Protein AF-A0A553JJF1-F1 (afdb_monomer)

Sequence (253 aa):
MSTEDRYGDLVLVLKDGDQVATTVEENDVITLLDLSGKQIFPEYCQVGLGYHTAKGKFKVTNSVPSNNESISTNLYELLSKYDVLYAIDTNKKVINGVEYCISSRMHLQLELLSPQYWELKLTRLPAYVFTNPTKGEHEEKIGWVQFICSEQLANKNVRIGLVTDHELGYLPLFNRRQKEITGMGLLPENIEFIYASADRDKGSPLNKAIMSCDADSNKLLKQIALGKMNLTDLSESSSSLYEQSGILCPKYN

Secondary structure (DSSP, 8-state):
-----EEEEEEEEPPTT----EEEEETTEEEEE-TTS-EE--SEEEEEEEEE-TTS-EEEEEEEE--SSSEE--HHHHHHT-SEEEEEEEEEEEETTEEEEEEEEEEEEEEEEETTEEEEEEEEEEEEEEESPPTT--HHHHHHHHHHHHTTGGGSSS-EEEEESS-TTTHHHHHTT-S-BTTTBSPPTTEEEEEE-TTS-TTSHHHHHHHHHHHHHHHHHHHHHTT-S--TTPEEPS-TT-SEEEEE-----

Foldseek 3Di:
DDPPFDQDDKDFAADVPDDFPDWDADPQWIFTAGPVRDTGFTPWIKTFTWDQDPVRDTDTAKIATAHSVTRGNDPVVSVVQFPWEKEWDKDWDQAPNKIKIKIWMWTWDWDPPDPPDIDIDTDTDWIKIFIDFDPPADRRLVSVLCVCVVVVVLPDPTAYEYEYQPDPVCQVCLQVQNDARPPGRHHRPRYGYMYHDCPDDPPDSSNVNHVVRVVVRVVVVVCVNVVNDDPPPWAQDPDPGGGTMDTHDPDDD

Mean predicted aligned error: 5.36 Å

Structure (mmCIF, N/CA/C/O backbone):
data_AF-A0A553JJF1-F1
#
_entry.id   AF-A0A553JJF1-F1
#
loop_
_atom_site.group_PDB
_atom_site.id
_atom_site.type_symbol
_atom_site.label_atom_id
_atom_site.label_alt_id
_atom_site.label_comp_id
_atom_site.label_asym_id
_atom_site.label_entity_id
_atom_site.label_seq_id
_atom_site.pdbx_PDB_ins_code
_atom_site.Cartn_x
_atom_site.Cartn_y
_atom_site.Cartn_z
_atom_site.occupancy
_atom_site.B_iso_or_equiv
_atom_site.auth_seq_id
_atom_site.auth_comp_id
_atom_site.auth_asym_id
_atom_site.auth_atom_id
_atom_site.pdbx_PDB_model_num
ATOM 1 N N . MET A 1 1 ? 2.026 26.453 -18.434 1.00 27.08 1 MET A N 1
ATOM 2 C CA . MET A 1 1 ? 3.280 26.056 -17.764 1.00 27.08 1 MET A CA 1
ATOM 3 C C . MET A 1 1 ? 3.307 24.548 -17.820 1.00 27.08 1 MET A C 1
ATOM 5 O O . MET A 1 1 ? 2.421 23.944 -17.236 1.00 27.08 1 MET A O 1
ATOM 9 N N . SER A 1 2 ? 4.197 23.969 -18.622 1.00 25.05 2 SER A N 1
ATOM 10 C CA . SER A 1 2 ? 4.371 22.520 -18.703 1.00 25.05 2 SER A CA 1
ATOM 11 C C . SER A 1 2 ? 4.918 22.039 -17.365 1.00 25.05 2 SER A C 1
ATOM 13 O O . SER A 1 2 ? 6.060 22.333 -17.015 1.00 25.05 2 SER A O 1
ATOM 15 N N . THR A 1 3 ? 4.081 21.380 -16.575 1.00 28.45 3 THR A N 1
ATOM 16 C CA . THR A 1 3 ? 4.538 20.550 -15.466 1.00 28.45 3 THR A CA 1
ATOM 17 C C . THR A 1 3 ? 5.316 19.399 -16.093 1.00 28.45 3 THR A C 1
ATOM 19 O O . THR A 1 3 ? 4.723 18.483 -16.647 1.00 28.45 3 THR A O 1
ATOM 22 N N . GLU A 1 4 ? 6.645 19.517 -16.131 1.00 30.20 4 GLU A N 1
ATOM 23 C CA . GLU A 1 4 ? 7.528 18.383 -16.410 1.00 30.20 4 GLU A CA 1
ATOM 24 C C . GLU A 1 4 ? 7.367 17.394 -15.252 1.00 30.20 4 GLU A C 1
ATOM 26 O O . GLU A 1 4 ? 8.084 17.475 -14.252 1.00 30.20 4 GLU A O 1
ATOM 31 N N . ASP A 1 5 ? 6.398 16.492 -15.360 1.00 34.84 5 ASP A N 1
ATOM 32 C CA . ASP A 1 5 ? 6.391 15.282 -14.553 1.00 34.84 5 ASP A CA 1
ATOM 33 C C . ASP A 1 5 ? 7.582 14.448 -15.033 1.00 34.84 5 ASP A C 1
ATOM 35 O O . ASP A 1 5 ? 7.589 13.901 -16.132 1.00 34.84 5 ASP A O 1
ATOM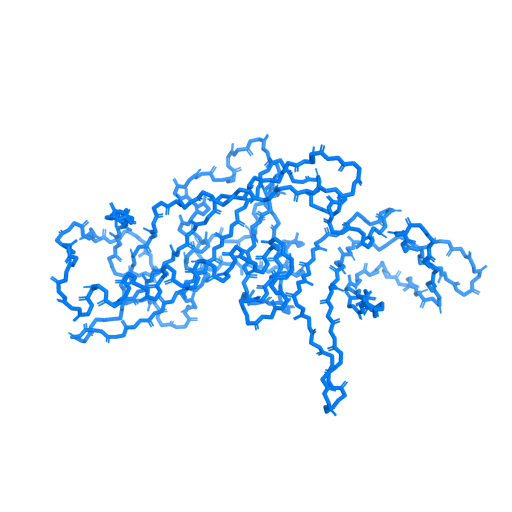 39 N N . ARG A 1 6 ? 8.668 14.457 -14.255 1.00 42.88 6 ARG A N 1
ATOM 40 C CA . ARG A 1 6 ? 9.865 13.670 -14.561 1.00 42.88 6 ARG A CA 1
ATOM 41 C C . ARG A 1 6 ? 9.708 12.281 -13.950 1.00 42.88 6 ARG A C 1
ATOM 43 O O . ARG A 1 6 ? 9.738 12.135 -12.726 1.00 42.88 6 ARG A O 1
ATOM 50 N N . TYR A 1 7 ? 9.586 11.271 -14.807 1.00 54.44 7 TYR A N 1
ATOM 51 C CA . TYR A 1 7 ? 9.741 9.854 -14.474 1.00 54.44 7 TYR A CA 1
ATOM 52 C C . TYR A 1 7 ? 11.204 9.604 -14.089 1.00 54.44 7 TYR A C 1
ATOM 54 O O . TYR A 1 7 ? 12.074 9.444 -14.939 1.00 54.44 7 TYR A O 1
ATOM 62 N N . GLY A 1 8 ? 11.506 9.745 -12.799 1.00 57.94 8 GLY A N 1
ATOM 63 C CA . GLY A 1 8 ? 12.879 9.934 -12.322 1.00 57.94 8 GLY A CA 1
ATOM 64 C C . GLY A 1 8 ? 13.430 8.815 -11.447 1.00 57.94 8 GLY A C 1
ATOM 65 O O . GLY A 1 8 ? 14.622 8.838 -11.155 1.00 57.94 8 GLY A O 1
ATOM 66 N N . ASP A 1 9 ? 12.602 7.859 -11.019 1.00 78.12 9 ASP A N 1
ATOM 67 C CA . ASP A 1 9 ? 13.048 6.760 -10.158 1.00 78.12 9 ASP A CA 1
ATOM 68 C C . ASP A 1 9 ? 12.661 5.418 -10.761 1.00 78.12 9 ASP A C 1
ATOM 70 O O . ASP A 1 9 ? 11.547 4.929 -10.593 1.00 78.12 9 ASP A O 1
ATOM 74 N N . LEU A 1 10 ? 13.589 4.845 -11.519 1.00 89.12 10 LEU A N 1
ATOM 75 C CA . LEU A 1 10 ? 13.453 3.505 -12.056 1.00 89.12 10 LEU A CA 1
ATOM 76 C C . LEU A 1 10 ? 14.212 2.543 -11.144 1.00 89.12 10 LEU A C 1
ATOM 78 O O . LEU A 1 10 ? 15.443 2.553 -11.100 1.00 89.12 10 LEU A O 1
ATOM 82 N N . VAL A 1 11 ? 13.482 1.696 -10.425 1.00 90.12 11 VAL A N 1
ATOM 83 C CA . VAL A 1 11 ? 14.084 0.629 -9.624 1.00 90.12 11 VAL A CA 1
ATOM 84 C C . VAL A 1 11 ? 14.150 -0.619 -10.485 1.00 90.12 11 VAL A C 1
ATOM 86 O O . VAL A 1 11 ? 13.119 -1.169 -10.868 1.00 90.12 11 VAL A O 1
ATOM 89 N N . LEU A 1 12 ? 15.369 -1.064 -10.783 1.00 92.62 12 LEU A N 1
ATOM 90 C CA . LEU A 1 12 ? 15.629 -2.233 -11.613 1.00 92.62 12 LEU A CA 1
ATOM 91 C C . LEU A 1 12 ? 16.329 -3.325 -10.820 1.00 92.62 12 LEU A C 1
ATOM 93 O O . LEU A 1 12 ? 17.233 -3.069 -10.026 1.00 92.62 12 LEU A O 1
ATOM 97 N N . VAL A 1 13 ? 15.951 -4.559 -11.117 1.00 92.00 13 VAL A N 1
ATOM 98 C CA . VAL A 1 13 ? 16.718 -5.751 -10.771 1.00 92.00 13 VAL A CA 1
ATOM 99 C C . VAL A 1 13 ? 17.069 -6.417 -12.084 1.00 92.00 13 VAL A C 1
ATOM 101 O O . VAL A 1 13 ? 16.178 -6.769 -12.851 1.00 92.00 13 VAL A O 1
ATOM 104 N N . LEU A 1 14 ? 18.359 -6.546 -12.357 1.00 91.69 14 LEU A N 1
ATOM 105 C CA . LEU A 1 14 ? 18.869 -7.150 -13.582 1.00 91.69 14 LEU A CA 1
ATOM 106 C C . LEU A 1 14 ? 19.328 -8.577 -13.299 1.00 91.69 14 LEU A C 1
ATOM 108 O O . LEU A 1 14 ? 19.688 -8.894 -12.165 1.00 91.69 14 LEU A O 1
ATOM 112 N N . LYS A 1 15 ? 19.349 -9.408 -14.341 1.00 89.38 15 LYS A N 1
ATOM 113 C CA . LYS A 1 15 ? 19.963 -10.735 -14.266 1.00 89.38 15 LYS A CA 1
ATOM 114 C C . LYS A 1 15 ? 21.470 -10.597 -14.074 1.00 89.38 15 LYS A C 1
ATOM 116 O O . LYS A 1 15 ? 22.072 -9.609 -14.500 1.00 89.38 15 LYS A O 1
ATOM 121 N N . ASP A 1 16 ? 22.087 -11.615 -13.487 1.00 88.25 16 ASP A N 1
ATOM 122 C CA . ASP A 1 16 ? 23.538 -11.652 -13.318 1.00 88.25 16 ASP A CA 1
ATOM 123 C C . ASP A 1 16 ? 24.257 -11.463 -14.663 1.00 88.25 16 ASP A C 1
ATOM 125 O O . ASP A 1 16 ? 24.085 -12.238 -15.603 1.00 88.25 16 ASP A O 1
ATOM 129 N N . GLY A 1 17 ? 25.084 -10.418 -14.736 1.00 87.50 17 GLY A N 1
ATOM 130 C CA . GLY A 1 17 ? 25.854 -10.059 -15.928 1.00 87.50 17 GLY A CA 1
ATOM 131 C C . GLY A 1 17 ? 25.177 -9.054 -16.865 1.00 87.50 17 GLY A C 1
ATOM 132 O O . GLY A 1 17 ? 25.883 -8.449 -17.672 1.00 87.50 17 GLY A O 1
ATOM 133 N N . ASP A 1 18 ? 23.870 -8.810 -16.733 1.00 89.69 18 ASP A N 1
ATOM 134 C CA . ASP A 1 18 ? 23.189 -7.764 -17.501 1.00 89.69 18 ASP A CA 1
ATOM 135 C C . ASP A 1 18 ? 23.582 -6.372 -16.981 1.00 89.69 18 ASP A C 1
ATOM 137 O O . ASP A 1 18 ? 23.682 -6.127 -15.775 1.00 89.69 18 ASP A O 1
ATOM 141 N N . GLN A 1 19 ? 23.790 -5.430 -17.903 1.00 91.19 19 GLN A N 1
ATOM 142 C CA . GLN A 1 19 ? 24.081 -4.032 -17.586 1.00 91.19 19 GLN A CA 1
ATOM 143 C C . GLN A 1 19 ? 23.329 -3.104 -18.531 1.00 91.19 19 GLN A C 1
ATOM 145 O O . GLN A 1 19 ? 23.498 -3.173 -19.748 1.00 91.19 19 GLN A O 1
ATOM 150 N N . VAL A 1 20 ? 22.540 -2.194 -17.963 1.00 91.75 20 VAL A N 1
ATOM 151 C CA . VAL A 1 20 ? 21.890 -1.131 -18.733 1.00 91.75 20 VAL A CA 1
ATOM 152 C C . VAL A 1 20 ? 22.933 -0.074 -19.079 1.00 91.75 20 VAL A C 1
ATOM 154 O O . VAL A 1 20 ? 23.490 0.569 -18.191 1.00 91.75 20 VAL A O 1
ATOM 157 N N . ALA A 1 21 ? 23.195 0.101 -20.371 1.00 91.12 21 ALA A N 1
ATOM 158 C CA . ALA A 1 21 ? 24.088 1.135 -20.882 1.00 91.12 21 ALA A CA 1
ATOM 159 C C . ALA A 1 21 ? 23.337 2.426 -21.216 1.00 91.12 21 ALA A C 1
ATOM 161 O O . ALA A 1 21 ? 23.857 3.520 -21.005 1.00 91.12 21 ALA A O 1
ATOM 162 N N . THR A 1 22 ? 22.123 2.301 -21.753 1.00 92.06 22 THR A N 1
ATOM 163 C CA . THR A 1 22 ? 21.278 3.442 -22.105 1.00 92.06 22 THR A CA 1
ATOM 164 C C . THR A 1 22 ? 19.798 3.097 -21.977 1.00 92.06 22 THR A C 1
ATOM 166 O O . THR A 1 22 ? 19.406 1.929 -21.994 1.00 92.06 22 THR A O 1
ATOM 169 N N . THR A 1 23 ? 18.977 4.133 -21.854 1.00 91.56 23 THR A N 1
ATOM 170 C CA . THR A 1 23 ? 17.519 4.049 -21.789 1.00 91.56 23 THR A CA 1
ATOM 171 C C . THR A 1 23 ? 16.922 4.949 -22.858 1.00 91.56 23 THR A C 1
ATOM 173 O O . THR A 1 23 ? 17.342 6.099 -22.995 1.00 91.56 23 THR A O 1
ATOM 176 N N . VAL A 1 24 ? 15.938 4.445 -23.593 1.00 91.81 24 VAL A N 1
ATOM 177 C CA . VAL A 1 24 ? 15.173 5.215 -24.581 1.00 91.81 24 VAL A CA 1
ATOM 178 C C . VAL A 1 24 ? 13.729 5.275 -24.108 1.00 91.81 24 VAL A C 1
ATOM 180 O O . VAL A 1 24 ? 13.164 4.234 -23.792 1.00 91.81 24 VAL A O 1
ATOM 183 N N . GLU A 1 25 ? 13.146 6.469 -24.044 1.00 91.38 25 GLU A N 1
ATOM 184 C CA . GLU A 1 25 ? 11.727 6.656 -23.732 1.00 91.38 25 GLU A CA 1
ATOM 185 C C . GLU A 1 25 ? 10.995 7.165 -24.976 1.00 91.38 25 GLU A C 1
ATOM 187 O O . GLU A 1 25 ? 11.304 8.242 -25.489 1.00 91.38 25 GLU A O 1
ATOM 192 N N . GLU A 1 26 ? 10.029 6.389 -25.462 1.00 91.25 26 GLU A N 1
ATOM 193 C CA . GLU A 1 26 ? 9.181 6.741 -26.601 1.00 91.25 26 GLU A CA 1
ATOM 194 C C . GLU A 1 26 ? 7.730 6.357 -26.294 1.00 91.25 26 GLU A C 1
ATOM 196 O O . GLU A 1 26 ? 7.457 5.223 -25.911 1.00 91.25 26 GLU A O 1
ATOM 201 N N . ASN A 1 27 ? 6.790 7.292 -26.485 1.00 88.69 27 ASN A N 1
ATOM 202 C CA . ASN A 1 27 ? 5.350 7.082 -26.263 1.00 88.69 27 ASN A CA 1
ATOM 203 C C . ASN A 1 27 ? 5.017 6.455 -24.893 1.00 88.69 27 ASN A C 1
ATOM 205 O O . ASN A 1 27 ? 4.304 5.457 -24.826 1.00 88.69 27 ASN A O 1
ATOM 209 N N . ASP A 1 28 ? 5.551 7.034 -23.817 1.00 89.62 28 ASP A N 1
ATOM 210 C CA . ASP A 1 28 ? 5.408 6.554 -22.436 1.00 89.62 28 ASP A CA 1
ATOM 211 C C . ASP A 1 28 ? 5.981 5.143 -22.178 1.00 89.62 28 ASP A C 1
ATOM 213 O O . ASP A 1 28 ? 5.608 4.495 -21.202 1.00 89.62 28 ASP A O 1
ATOM 217 N N . VAL A 1 29 ? 6.874 4.628 -23.030 1.00 92.25 29 VAL A N 1
ATOM 218 C CA . VAL A 1 29 ? 7.530 3.326 -22.832 1.00 92.25 29 VAL A CA 1
ATOM 219 C C . VAL A 1 29 ? 9.039 3.500 -22.733 1.00 92.25 29 VAL A C 1
ATOM 221 O O . VAL A 1 29 ? 9.679 4.022 -23.645 1.00 92.25 29 VAL A O 1
ATOM 224 N N . ILE A 1 30 ? 9.619 3.005 -21.640 1.00 93.00 30 ILE A N 1
ATOM 225 C CA . ILE A 1 30 ? 11.063 2.925 -21.423 1.00 93.00 30 ILE A CA 1
ATOM 226 C C . ILE A 1 30 ? 11.589 1.596 -21.971 1.00 93.00 30 ILE A C 1
ATOM 228 O O . ILE A 1 30 ? 11.192 0.510 -21.549 1.00 93.00 30 ILE A O 1
ATOM 232 N N . THR A 1 31 ? 12.563 1.688 -22.869 1.00 94.44 31 THR A N 1
ATOM 233 C CA . THR A 1 31 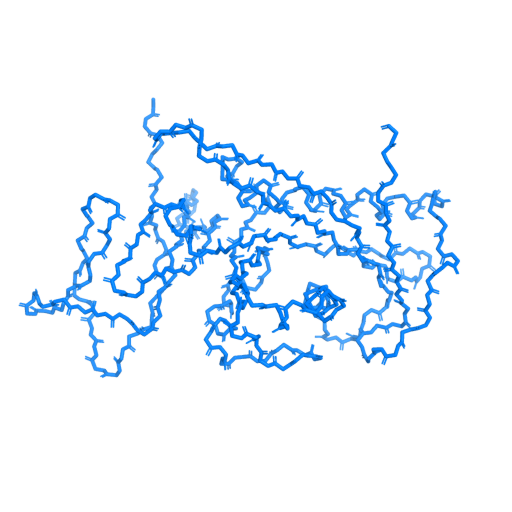? 13.361 0.568 -23.368 1.00 94.44 31 THR A CA 1
ATOM 234 C C . THR A 1 31 ? 14.762 0.635 -22.772 1.00 94.44 31 THR A C 1
ATOM 236 O O . THR A 1 31 ? 15.439 1.660 -22.871 1.00 94.44 31 THR A O 1
ATOM 239 N N . LEU A 1 32 ? 15.219 -0.462 -22.165 1.00 94.19 32 LEU A N 1
ATOM 240 C CA . LEU A 1 32 ? 16.573 -0.593 -21.620 1.00 94.19 32 LEU A CA 1
ATOM 241 C C . LEU A 1 32 ? 17.475 -1.270 -22.650 1.00 94.19 32 LEU A C 1
ATOM 243 O O . LEU A 1 32 ? 17.111 -2.323 -23.168 1.00 94.19 32 LEU A O 1
ATOM 247 N N . LEU A 1 33 ? 18.650 -0.704 -22.925 1.00 94.56 33 LEU A N 1
ATOM 248 C CA . LEU A 1 33 ? 19.599 -1.241 -23.902 1.00 94.56 33 LEU A CA 1
ATOM 249 C C . LEU A 1 33 ? 20.975 -1.484 -23.266 1.00 94.56 33 LEU A C 1
ATOM 251 O O . LEU A 1 33 ? 21.433 -0.701 -22.429 1.00 94.56 33 LEU A O 1
ATOM 255 N N . ASP A 1 34 ? 21.644 -2.554 -23.690 1.00 94.38 34 ASP A N 1
ATOM 256 C CA . ASP A 1 34 ? 23.031 -2.862 -23.333 1.00 94.38 34 ASP A CA 1
ATOM 257 C C . ASP A 1 34 ? 24.047 -2.054 -24.168 1.00 94.38 34 ASP A C 1
ATOM 259 O O . ASP A 1 34 ? 23.687 -1.256 -25.037 1.00 94.38 34 ASP A O 1
ATOM 263 N N . LEU A 1 35 ? 25.346 -2.265 -23.923 1.00 93.50 35 LEU A N 1
ATOM 264 C CA . LEU A 1 35 ? 26.428 -1.583 -24.654 1.00 93.50 35 LEU A CA 1
ATOM 265 C C . LEU A 1 35 ? 26.454 -1.894 -26.161 1.00 93.50 35 LEU A C 1
ATOM 267 O O . LEU A 1 35 ? 27.052 -1.141 -26.927 1.00 93.50 35 LEU A O 1
ATOM 271 N N . SER A 1 36 ? 25.837 -2.998 -26.590 1.00 95.69 36 SER A N 1
ATOM 272 C CA . SER A 1 36 ? 25.709 -3.389 -27.996 1.00 95.69 36 SER A CA 1
ATOM 273 C C . SER A 1 36 ? 24.439 -2.842 -28.662 1.00 95.69 36 SER A C 1
ATOM 275 O O . SER A 1 36 ? 24.246 -3.041 -29.860 1.00 95.69 36 SER A O 1
ATOM 277 N N . GLY A 1 37 ? 23.583 -2.142 -27.907 1.00 94.56 37 GLY A N 1
ATOM 278 C CA . GLY A 1 37 ? 22.282 -1.656 -28.366 1.00 94.56 37 GLY A CA 1
ATOM 279 C C . GLY A 1 37 ? 21.185 -2.723 -28.350 1.00 94.56 37 GLY A C 1
ATOM 280 O O . GLY A 1 37 ? 20.118 -2.505 -28.920 1.00 94.56 37 GLY A O 1
ATOM 281 N N . LYS A 1 38 ? 21.420 -3.880 -27.720 1.00 95.25 38 LYS A N 1
ATOM 282 C CA . LYS A 1 38 ? 20.416 -4.936 -27.568 1.00 95.25 38 LYS A CA 1
ATOM 283 C C . LYS A 1 38 ? 19.522 -4.637 -26.367 1.00 95.25 38 LYS A C 1
ATOM 285 O O . LYS A 1 38 ? 20.001 -4.219 -25.317 1.00 95.25 38 LYS A O 1
ATOM 290 N N . GLN A 1 39 ? 18.227 -4.906 -26.512 1.00 95.50 39 GLN A N 1
ATOM 291 C CA . GLN A 1 39 ? 17.257 -4.737 -25.435 1.00 95.50 39 GLN A CA 1
ATOM 292 C C . GLN A 1 39 ? 17.496 -5.706 -24.269 1.00 95.50 39 GLN A C 1
ATOM 294 O O . GLN A 1 39 ? 17.707 -6.906 -24.472 1.00 95.50 39 GLN A O 1
ATOM 299 N N . ILE A 1 40 ? 17.428 -5.161 -23.054 1.00 94.06 40 ILE A N 1
ATOM 300 C CA . ILE A 1 40 ? 17.477 -5.882 -21.782 1.00 94.06 40 ILE A CA 1
ATOM 301 C C . ILE A 1 40 ? 16.087 -5.870 -21.151 1.00 94.06 40 ILE A C 1
ATOM 303 O O . ILE A 1 40 ? 15.393 -4.853 -21.159 1.00 94.06 40 ILE A O 1
ATOM 307 N N . PHE A 1 41 ? 15.727 -6.996 -20.541 1.00 95.12 41 PHE A N 1
ATOM 308 C CA . PHE A 1 41 ? 14.520 -7.137 -19.737 1.00 95.12 41 PHE A CA 1
ATOM 309 C C . PHE A 1 41 ? 14.916 -7.407 -18.282 1.00 95.12 41 PHE A C 1
ATOM 311 O O . PHE A 1 41 ? 15.556 -8.432 -18.020 1.00 95.12 41 PHE A O 1
ATOM 318 N N . PRO A 1 42 ? 14.580 -6.511 -17.339 1.00 93.50 42 PRO A N 1
ATOM 319 C CA . PRO A 1 42 ? 14.888 -6.712 -15.933 1.00 93.50 42 PRO A CA 1
ATOM 320 C C . PRO A 1 42 ? 14.086 -7.892 -15.362 1.00 93.50 42 PRO A C 1
ATOM 322 O O . PRO A 1 42 ? 13.026 -8.255 -15.865 1.00 93.50 42 PRO A O 1
ATOM 325 N N . GLU A 1 43 ? 14.559 -8.477 -14.266 1.00 92.25 43 GLU A N 1
ATOM 326 C CA . GLU A 1 43 ? 13.776 -9.427 -13.463 1.00 92.25 43 GLU A CA 1
ATOM 327 C C . GLU A 1 43 ? 12.679 -8.726 -12.658 1.00 92.25 43 GLU A C 1
ATOM 329 O O . GLU A 1 43 ? 11.678 -9.336 -12.284 1.00 92.25 43 GLU A O 1
ATOM 334 N N . TYR A 1 44 ? 12.860 -7.434 -12.388 1.00 93.62 44 TYR A N 1
ATOM 335 C CA . TYR A 1 44 ? 11.871 -6.595 -11.731 1.00 93.62 44 TYR A CA 1
ATOM 336 C C . TYR A 1 44 ? 12.069 -5.134 -12.097 1.00 93.62 44 TYR A C 1
ATOM 338 O O . TYR A 1 44 ? 13.200 -4.639 -12.122 1.00 93.62 44 TYR A O 1
ATOM 346 N N . CYS A 1 45 ? 10.957 -4.441 -12.303 1.00 93.81 45 CYS A N 1
ATOM 347 C CA . CYS A 1 45 ? 10.930 -3.019 -12.555 1.00 93.81 45 CYS A CA 1
ATOM 348 C C . CYS A 1 45 ? 9.864 -2.327 -11.701 1.00 93.81 45 CYS A C 1
ATOM 350 O O . CYS A 1 45 ? 8.723 -2.779 -11.601 1.00 93.81 45 CYS A O 1
ATOM 352 N N . GLN A 1 46 ? 10.234 -1.191 -11.125 1.00 93.69 46 GLN A N 1
ATOM 353 C CA . GLN A 1 46 ? 9.329 -0.247 -10.488 1.00 93.69 46 GLN A CA 1
ATOM 354 C C . GLN A 1 46 ? 9.549 1.131 -11.095 1.00 93.69 46 GLN A C 1
ATOM 356 O O . GLN A 1 46 ? 10.691 1.574 -11.214 1.00 93.69 46 GLN A O 1
ATOM 361 N N . VAL A 1 47 ? 8.458 1.794 -11.466 1.00 93.25 47 VAL A N 1
ATOM 362 C CA . VAL A 1 47 ? 8.479 3.131 -12.057 1.00 93.25 47 VAL A CA 1
ATOM 363 C C . VAL A 1 47 ? 7.958 4.117 -11.028 1.00 93.25 47 VAL A C 1
ATOM 365 O O . VAL A 1 47 ? 6.831 4.003 -10.543 1.00 93.25 47 VAL A O 1
ATOM 368 N N . GLY A 1 48 ? 8.816 5.063 -10.667 1.00 89.31 48 GLY A N 1
ATOM 369 C CA . GLY A 1 48 ? 8.557 6.102 -9.693 1.00 89.31 48 GLY A CA 1
ATOM 370 C C . GLY A 1 48 ? 8.459 7.484 -10.320 1.00 89.31 48 GLY A C 1
ATOM 371 O O . GLY A 1 48 ? 9.293 7.902 -11.131 1.00 89.31 48 GLY A O 1
ATOM 372 N N . LEU A 1 49 ? 7.452 8.223 -9.871 1.00 86.44 49 LEU A N 1
ATOM 373 C CA . LEU A 1 49 ? 7.343 9.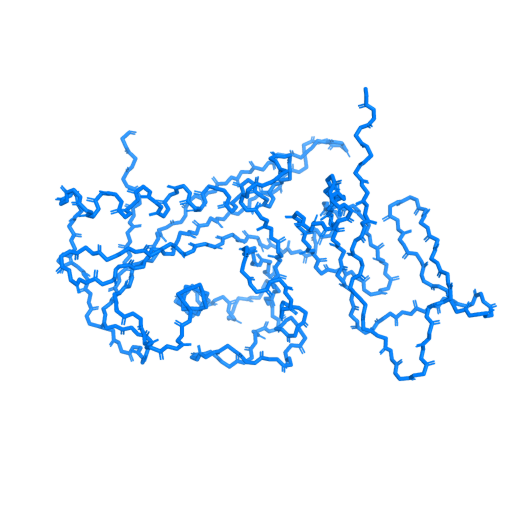659 -10.070 1.00 86.44 49 LEU A CA 1
ATOM 374 C C . LEU A 1 49 ? 7.999 10.387 -8.903 1.00 86.44 49 LEU A C 1
ATOM 376 O O . LEU A 1 49 ? 7.979 9.924 -7.760 1.00 86.44 49 LEU A O 1
ATOM 380 N N . GLY A 1 50 ? 8.584 11.549 -9.175 1.00 85.12 50 GLY A N 1
ATOM 381 C CA . GLY A 1 50 ? 9.200 12.345 -8.129 1.00 85.12 50 GLY A CA 1
ATOM 382 C C . GLY A 1 50 ? 9.762 13.668 -8.620 1.00 85.12 50 GLY A C 1
ATOM 383 O O . GLY A 1 50 ? 9.566 14.081 -9.757 1.00 85.12 50 GLY A O 1
ATOM 384 N N . TYR A 1 51 ? 10.456 14.365 -7.727 1.00 82.75 51 TYR A N 1
ATOM 385 C CA . TYR A 1 51 ? 11.028 15.674 -8.017 1.00 82.75 51 TYR A CA 1
ATOM 386 C C . TYR A 1 51 ? 12.336 15.896 -7.262 1.00 82.75 51 TYR A C 1
ATOM 388 O O . TYR A 1 51 ? 12.549 15.380 -6.160 1.00 82.75 51 TYR A O 1
ATOM 396 N N . HIS A 1 52 ? 13.210 16.733 -7.817 1.00 80.94 52 HIS A N 1
ATOM 397 C CA . HIS A 1 52 ? 14.373 17.223 -7.085 1.00 80.94 52 HIS A CA 1
ATOM 398 C C . HIS A 1 52 ? 13.965 18.353 -6.143 1.00 80.94 52 HIS A C 1
ATOM 400 O O . HIS A 1 52 ? 13.345 19.343 -6.527 1.00 80.94 52 HIS A O 1
ATOM 406 N N . THR A 1 53 ? 14.334 18.219 -4.874 1.00 82.06 53 THR A N 1
ATOM 407 C CA . THR A 1 53 ? 14.198 19.304 -3.900 1.00 82.06 53 THR A CA 1
ATOM 408 C C . THR A 1 53 ? 15.163 20.449 -4.216 1.00 82.06 53 THR A C 1
ATOM 410 O O . THR A 1 53 ? 16.175 20.250 -4.882 1.00 82.06 53 THR A O 1
ATOM 413 N N . ALA A 1 54 ? 14.934 21.632 -3.632 1.00 83.44 54 ALA A N 1
ATOM 414 C CA . ALA A 1 54 ? 15.869 22.762 -3.726 1.00 83.44 54 ALA A CA 1
ATOM 415 C C . ALA A 1 54 ? 17.299 22.432 -3.239 1.00 83.44 54 ALA A C 1
ATOM 417 O O . ALA A 1 54 ? 18.248 23.121 -3.593 1.00 83.44 54 ALA A O 1
ATOM 418 N N . LYS A 1 55 ? 17.461 21.369 -2.436 1.00 86.69 55 LYS A N 1
ATOM 419 C CA . LYS A 1 55 ? 18.755 20.848 -1.966 1.00 86.69 55 LYS A CA 1
ATOM 420 C C . LYS A 1 55 ? 19.327 19.737 -2.868 1.00 86.69 55 LYS A C 1
ATOM 422 O O . LYS A 1 55 ? 20.223 19.019 -2.444 1.00 86.69 55 LYS A O 1
ATOM 427 N N . GLY A 1 56 ? 18.766 19.517 -4.057 1.00 80.31 56 GLY A N 1
ATOM 428 C CA . GLY A 1 56 ? 19.210 18.517 -5.037 1.00 80.31 56 GLY A CA 1
ATOM 429 C C . GLY A 1 56 ? 18.748 17.076 -4.779 1.00 80.31 56 GLY A C 1
ATOM 430 O O . GLY A 1 56 ? 18.724 16.275 -5.710 1.00 80.31 56 GLY A O 1
ATOM 431 N N . LYS A 1 57 ? 18.316 16.729 -3.557 1.00 83.38 57 LYS A N 1
ATOM 432 C CA . LYS A 1 57 ? 17.817 15.378 -3.233 1.00 83.38 57 LYS A CA 1
ATOM 433 C C . LYS A 1 57 ? 16.548 15.059 -4.032 1.00 83.38 57 LYS A C 1
ATOM 435 O O . LYS A 1 57 ? 15.592 15.833 -3.937 1.00 83.38 57 LYS A O 1
ATOM 440 N N . PHE A 1 58 ? 16.534 13.931 -4.746 1.00 82.06 58 PHE A N 1
ATOM 441 C CA . PHE A 1 58 ? 15.334 13.395 -5.390 1.00 82.06 58 PHE A CA 1
ATOM 442 C C . PHE A 1 58 ? 14.359 12.855 -4.337 1.00 82.06 58 PHE A C 1
ATOM 444 O O . PHE A 1 58 ? 14.767 12.219 -3.359 1.00 82.06 58 PHE A O 1
ATOM 451 N N . LYS A 1 59 ? 13.074 13.157 -4.503 1.00 85.12 59 LYS A N 1
ATOM 452 C CA . LYS A 1 59 ? 11.988 12.669 -3.657 1.00 85.12 59 LYS A CA 1
ATOM 453 C C . LYS A 1 59 ? 10.940 11.987 -4.518 1.00 85.12 59 LYS A C 1
ATOM 455 O O . LYS A 1 59 ? 10.328 12.645 -5.353 1.00 85.12 59 LYS A O 1
ATOM 460 N N . VAL A 1 60 ? 10.717 10.709 -4.238 1.00 89.31 60 VAL A N 1
ATOM 461 C CA . VAL A 1 60 ? 9.652 9.898 -4.829 1.00 89.31 60 VAL A CA 1
ATOM 462 C C . VAL A 1 60 ? 8.303 10.353 -4.266 1.00 89.31 60 VAL A C 1
ATOM 464 O O . VAL A 1 60 ? 8.171 10.545 -3.055 1.00 89.31 60 VAL A O 1
ATOM 467 N N . THR A 1 61 ? 7.312 10.554 -5.129 1.00 91.19 61 THR A N 1
ATOM 468 C CA . THR A 1 61 ? 5.923 10.862 -4.756 1.00 91.19 61 THR A CA 1
ATOM 469 C C . THR A 1 61 ? 5.047 9.620 -4.805 1.00 91.19 61 THR A C 1
ATOM 471 O O . THR A 1 61 ? 4.223 9.438 -3.911 1.00 91.19 61 THR A O 1
ATOM 474 N N . ASN A 1 62 ? 5.240 8.762 -5.803 1.00 92.25 62 ASN A N 1
ATOM 475 C CA . ASN A 1 62 ? 4.654 7.430 -5.895 1.00 92.25 62 ASN A CA 1
ATOM 476 C C . ASN A 1 62 ? 5.589 6.496 -6.679 1.00 92.25 62 ASN A C 1
ATOM 478 O O . ASN A 1 62 ? 6.443 6.969 -7.425 1.00 92.25 62 ASN A O 1
ATOM 482 N N . SER A 1 63 ? 5.462 5.187 -6.463 1.00 94.38 63 SER A N 1
ATOM 483 C CA . SER A 1 63 ? 6.223 4.159 -7.181 1.00 94.38 63 SER A CA 1
ATOM 484 C C . SER A 1 63 ? 5.379 2.905 -7.367 1.00 94.38 63 SER A C 1
ATOM 486 O O . SER A 1 63 ? 4.857 2.349 -6.395 1.00 94.38 63 SER A O 1
ATOM 488 N N . VAL A 1 64 ? 5.233 2.473 -8.619 1.00 95.62 64 VAL A N 1
ATOM 489 C CA . VAL A 1 64 ? 4.343 1.380 -9.027 1.00 95.62 64 VAL A CA 1
ATOM 490 C C . VAL A 1 64 ? 5.159 0.286 -9.720 1.00 95.62 64 VAL A C 1
ATOM 492 O O . VAL A 1 64 ? 5.971 0.601 -10.594 1.00 95.62 64 VAL A O 1
ATOM 495 N N . PRO A 1 65 ? 4.984 -1.001 -9.365 1.00 95.75 65 PRO A N 1
ATOM 496 C CA . PRO A 1 65 ? 5.588 -2.097 -10.117 1.00 95.75 65 PRO A CA 1
ATOM 497 C C . PRO A 1 65 ? 5.136 -2.080 -11.578 1.00 95.75 65 PRO A C 1
ATOM 499 O O . PRO A 1 65 ? 3.939 -2.010 -11.853 1.00 95.75 65 PRO A O 1
ATOM 502 N N . SER A 1 66 ? 6.079 -2.182 -12.507 1.00 94.50 66 SER A N 1
ATOM 503 C CA . SER A 1 66 ? 5.830 -2.141 -13.951 1.00 94.50 66 SER A CA 1
ATOM 504 C C . SER A 1 66 ? 5.895 -3.535 -14.577 1.00 94.50 66 SER A C 1
ATOM 506 O O . SER A 1 66 ? 6.198 -4.520 -13.903 1.00 94.50 66 SER A O 1
ATOM 508 N N . ASN A 1 67 ? 5.573 -3.632 -15.866 1.00 92.31 67 ASN A N 1
ATOM 509 C CA . ASN A 1 67 ? 5.837 -4.830 -16.650 1.00 92.31 67 ASN A CA 1
ATOM 510 C C . ASN A 1 67 ? 7.311 -4.823 -17.083 1.00 92.31 67 ASN A C 1
ATOM 512 O O . ASN A 1 67 ? 7.789 -3.864 -17.684 1.00 92.31 67 ASN A O 1
ATOM 516 N N . ASN A 1 68 ? 8.024 -5.908 -16.794 1.00 91.69 68 ASN A N 1
ATOM 517 C CA . ASN A 1 68 ? 9.435 -6.060 -17.137 1.00 91.69 68 ASN A CA 1
ATOM 518 C C . ASN A 1 68 ? 9.694 -6.059 -18.654 1.00 91.69 68 ASN A C 1
ATOM 520 O O . ASN A 1 68 ? 10.778 -5.683 -19.087 1.00 91.69 68 ASN A O 1
ATOM 524 N N . GLU A 1 69 ? 8.722 -6.481 -19.465 1.00 90.62 69 GLU A N 1
ATOM 525 C CA . GLU A 1 69 ? 8.844 -6.528 -20.927 1.00 90.62 69 GLU A CA 1
ATOM 526 C C . GLU A 1 69 ? 8.492 -5.197 -21.600 1.00 90.62 69 GLU A C 1
ATOM 528 O O . GLU A 1 69 ? 8.976 -4.904 -22.692 1.00 90.62 69 GLU A O 1
ATOM 533 N N . SER A 1 70 ? 7.667 -4.381 -20.942 1.00 90.75 70 SER A N 1
ATOM 534 C CA . SER A 1 70 ? 7.194 -3.094 -21.450 1.00 90.75 70 SER A CA 1
ATOM 535 C C . SER A 1 70 ? 7.042 -2.116 -20.291 1.00 90.75 70 SER A C 1
ATOM 537 O O . SER A 1 70 ? 5.992 -2.048 -19.647 1.00 90.75 70 SER A O 1
ATOM 539 N N . ILE A 1 71 ? 8.108 -1.366 -20.015 1.00 93.88 71 ILE A N 1
ATOM 540 C CA . ILE A 1 71 ? 8.168 -0.468 -18.864 1.00 93.88 71 ILE A CA 1
ATOM 541 C C . ILE A 1 71 ? 7.399 0.811 -19.198 1.00 93.88 71 ILE A C 1
ATOM 543 O O . ILE A 1 71 ? 7.943 1.721 -19.813 1.00 93.88 71 ILE A O 1
ATOM 547 N N . SER A 1 72 ? 6.133 0.880 -18.797 1.00 92.06 72 SER A N 1
ATOM 548 C CA . SER A 1 72 ? 5.315 2.078 -19.004 1.00 92.06 72 SER A CA 1
ATOM 549 C C . SER A 1 72 ? 5.653 3.173 -17.991 1.00 92.06 72 SER A C 1
ATOM 551 O O . SER A 1 72 ? 5.839 2.885 -16.808 1.00 92.06 72 SER A O 1
ATOM 553 N N . THR A 1 73 ? 5.693 4.427 -18.429 1.00 89.75 73 THR A N 1
ATOM 554 C CA . THR A 1 73 ? 5.693 5.610 -17.560 1.00 89.75 73 THR A CA 1
ATOM 555 C C . THR A 1 73 ? 4.279 6.120 -17.294 1.00 89.75 73 THR A C 1
ATOM 557 O O . THR A 1 73 ? 4.035 6.808 -16.306 1.00 89.75 73 THR A O 1
ATOM 560 N N . ASN A 1 74 ? 3.292 5.694 -18.081 1.00 88.50 74 ASN A N 1
ATOM 561 C CA . ASN A 1 74 ? 1.906 6.079 -17.878 1.00 88.50 74 ASN A CA 1
ATOM 562 C C . ASN A 1 74 ? 1.316 5.412 -16.623 1.00 88.50 74 ASN A C 1
ATOM 564 O O . ASN A 1 74 ? 1.076 4.204 -16.589 1.00 88.50 74 ASN A O 1
ATOM 568 N N . LEU A 1 75 ? 1.019 6.215 -15.595 1.00 88.75 75 LEU A N 1
ATOM 569 C CA . LEU A 1 75 ? 0.469 5.730 -14.325 1.00 88.75 75 LEU A CA 1
ATOM 570 C C . LEU A 1 75 ? -0.796 4.879 -14.506 1.00 88.75 75 LEU A C 1
ATOM 572 O O . LEU A 1 75 ? -0.972 3.888 -13.806 1.00 88.75 75 LEU A O 1
ATOM 576 N N . TYR A 1 76 ? -1.685 5.244 -15.425 1.00 88.56 76 TYR A N 1
ATOM 577 C CA . TYR A 1 76 ? -2.934 4.508 -15.609 1.00 88.56 76 TYR A CA 1
ATOM 578 C C . TYR A 1 76 ? -2.711 3.156 -16.278 1.00 88.56 76 TYR A C 1
ATOM 580 O O . TYR A 1 76 ? -3.332 2.176 -15.874 1.00 88.56 76 TYR A O 1
ATOM 588 N N . GLU A 1 77 ? -1.778 3.080 -17.227 1.00 89.12 77 GLU A N 1
ATOM 589 C CA . GLU A 1 77 ? -1.346 1.807 -17.806 1.00 89.12 77 GLU A CA 1
ATOM 590 C C . GLU A 1 77 ? -0.734 0.905 -16.725 1.00 89.12 77 GLU A C 1
ATOM 592 O O . GLU A 1 77 ? -1.124 -0.255 -16.593 1.00 89.12 77 GLU A O 1
ATOM 597 N N . LEU A 1 78 ? 0.139 1.460 -15.874 1.00 92.62 78 LEU A N 1
ATOM 598 C CA . LEU A 1 78 ? 0.738 0.743 -14.742 1.00 92.62 78 LEU A CA 1
ATOM 599 C C . LEU A 1 78 ? -0.308 0.210 -13.757 1.00 92.62 78 LEU A C 1
ATOM 601 O O . LEU A 1 78 ? -0.139 -0.876 -13.207 1.00 92.62 78 LEU A O 1
ATOM 605 N N . LEU A 1 79 ? -1.386 0.962 -13.524 1.00 92.94 79 LEU A N 1
ATOM 606 C CA . LEU A 1 79 ? -2.460 0.571 -12.612 1.00 92.94 79 LEU A CA 1
ATOM 607 C C . LEU A 1 79 ? -3.480 -0.383 -13.251 1.00 92.94 79 LEU A C 1
ATOM 609 O O . LEU A 1 79 ? -4.132 -1.132 -12.525 1.00 92.94 79 LEU A O 1
ATOM 613 N N . SER A 1 80 ? -3.592 -0.409 -14.582 1.00 90.44 80 SER A N 1
ATOM 614 C CA . SER A 1 80 ? -4.558 -1.240 -15.319 1.00 90.44 80 SER A CA 1
ATOM 615 C C . SER A 1 80 ? -4.348 -2.750 -15.142 1.00 90.44 80 SER A C 1
ATOM 617 O O . SER A 1 80 ? -5.270 -3.543 -15.343 1.00 90.44 80 SER A O 1
ATOM 619 N N . LYS A 1 81 ? -3.144 -3.171 -14.730 1.00 92.50 81 LYS A N 1
ATOM 620 C CA . LYS A 1 81 ? -2.842 -4.580 -14.442 1.00 92.50 81 LYS A CA 1
ATOM 621 C C . LYS A 1 81 ? -3.437 -5.076 -13.123 1.00 92.50 81 LYS A C 1
ATOM 623 O O . LYS A 1 81 ? -3.343 -6.269 -12.849 1.00 92.50 81 LYS A O 1
ATOM 628 N N . TYR A 1 82 ? -3.984 -4.202 -12.285 1.00 95.62 82 TYR A N 1
ATOM 629 C CA . TYR A 1 82 ? -4.660 -4.604 -11.057 1.00 95.62 82 TYR A CA 1
ATOM 630 C C . TYR A 1 82 ? -6.161 -4.648 -11.298 1.00 95.62 82 TYR A C 1
ATOM 632 O O . TYR A 1 82 ? -6.740 -3.723 -11.859 1.00 95.62 82 TYR A O 1
ATOM 640 N N . ASP A 1 83 ? -6.802 -5.713 -10.835 1.00 95.62 83 ASP A N 1
ATOM 641 C CA . ASP A 1 83 ? -8.256 -5.834 -10.914 1.00 95.62 83 ASP A CA 1
ATOM 642 C C . ASP A 1 83 ? -8.920 -5.039 -9.776 1.00 95.62 83 ASP A C 1
ATOM 644 O O . ASP A 1 83 ? -10.056 -4.584 -9.902 1.00 95.62 83 ASP A O 1
ATOM 648 N N . VAL A 1 84 ? -8.207 -4.866 -8.654 1.00 96.44 84 VAL A N 1
ATOM 649 C CA . VAL A 1 84 ? -8.654 -4.088 -7.494 1.00 96.44 84 VAL A CA 1
ATOM 650 C C . VAL A 1 84 ? -7.489 -3.308 -6.889 1.00 96.44 84 VAL A C 1
ATOM 652 O O . VAL A 1 84 ? -6.386 -3.832 -6.729 1.00 96.44 84 VAL A O 1
ATOM 655 N N . LEU A 1 85 ? -7.757 -2.064 -6.492 1.00 97.94 85 LEU A N 1
ATOM 656 C CA . LEU A 1 85 ? -6.810 -1.211 -5.785 1.00 97.94 85 LEU A CA 1
ATOM 657 C C . LEU A 1 85 ? -7.339 -0.859 -4.395 1.00 97.94 85 LEU A C 1
ATOM 659 O O . LEU A 1 85 ? -8.491 -0.450 -4.227 1.00 97.94 85 LEU A O 1
ATOM 663 N N . TYR A 1 86 ? -6.469 -0.963 -3.398 1.00 98.44 86 TYR A N 1
ATOM 664 C CA . TYR A 1 86 ? -6.730 -0.496 -2.043 1.00 98.44 86 TYR A CA 1
ATOM 665 C C . TYR A 1 86 ? -5.631 0.454 -1.587 1.00 98.44 86 TYR A C 1
ATOM 667 O O . TYR A 1 86 ? -4.493 0.314 -2.010 1.00 98.44 86 TYR A O 1
ATOM 675 N N . ALA A 1 87 ? -5.951 1.386 -0.698 1.00 98.25 87 ALA A N 1
ATOM 676 C CA . ALA A 1 87 ? -4.967 2.161 0.049 1.00 98.25 87 ALA A CA 1
ATOM 677 C C . ALA A 1 87 ? -5.109 1.868 1.537 1.00 98.25 87 ALA A C 1
ATOM 679 O O . ALA A 1 87 ? -6.230 1.691 2.024 1.00 98.25 87 ALA A O 1
ATOM 680 N N . ILE A 1 88 ? -3.985 1.832 2.243 1.00 98.31 88 ILE A N 1
ATOM 681 C CA . ILE A 1 88 ? -3.915 1.598 3.682 1.00 98.31 88 ILE A CA 1
ATOM 682 C C . ILE A 1 88 ? -2.849 2.494 4.312 1.00 98.31 88 ILE A C 1
ATOM 684 O O . ILE A 1 88 ? -1.768 2.663 3.750 1.00 98.31 88 ILE A O 1
ATOM 688 N N . ASP A 1 89 ? -3.190 3.067 5.460 1.00 97.81 89 ASP A N 1
ATOM 689 C CA . ASP A 1 89 ? -2.324 3.933 6.264 1.00 97.81 89 ASP A CA 1
ATOM 690 C C . ASP A 1 89 ? -2.709 3.795 7.740 1.00 97.81 89 ASP A C 1
ATOM 692 O O . ASP A 1 89 ? -3.899 3.674 8.072 1.00 97.81 89 ASP A O 1
ATOM 696 N N . THR A 1 90 ? -1.714 3.788 8.622 1.00 98.06 90 THR A N 1
ATOM 697 C CA . THR A 1 90 ? -1.861 3.448 10.032 1.00 98.06 90 THR A CA 1
ATOM 698 C C . THR A 1 90 ? -1.240 4.500 10.939 1.00 98.06 90 THR A C 1
ATOM 700 O O . THR A 1 90 ? -0.045 4.503 11.215 1.00 98.06 90 THR A O 1
ATOM 703 N N . ASN A 1 91 ? -2.092 5.311 11.563 1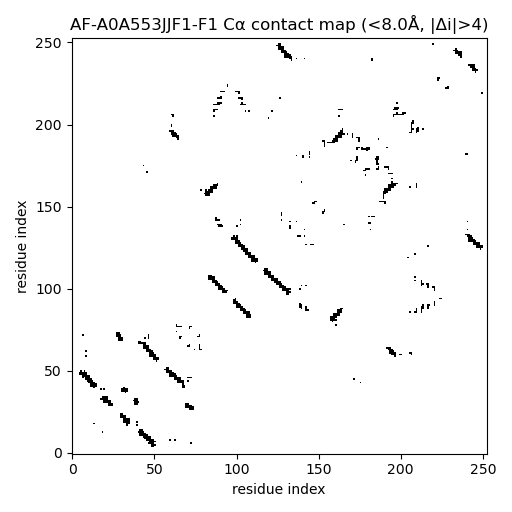.00 97.94 91 ASN A N 1
ATOM 704 C CA . ASN A 1 91 ? -1.648 6.281 12.561 1.00 97.94 91 ASN A CA 1
ATOM 705 C C . ASN A 1 91 ? -1.775 5.738 13.982 1.00 97.94 91 ASN A C 1
ATOM 707 O O . ASN A 1 91 ? -2.707 4.995 14.300 1.00 97.94 91 ASN A O 1
ATOM 711 N N . LYS A 1 92 ? -0.888 6.184 14.878 1.00 97.62 92 LYS A N 1
ATOM 712 C CA . LYS A 1 92 ? -0.914 5.814 16.300 1.00 97.62 92 LYS A CA 1
ATOM 713 C C . LYS A 1 92 ? -0.946 7.003 17.250 1.00 97.62 92 LYS A C 1
ATOM 715 O O . LYS A 1 92 ? -0.448 8.087 16.946 1.00 97.62 92 LYS A O 1
ATOM 720 N N . LYS A 1 93 ? -1.517 6.795 18.439 1.00 97.88 93 LYS A N 1
ATOM 721 C CA . LYS A 1 93 ? -1.508 7.770 19.534 1.00 97.88 93 LYS A CA 1
ATOM 722 C C . LYS A 1 93 ? -1.688 7.103 20.893 1.00 97.88 93 LYS A C 1
ATOM 724 O O . LYS A 1 93 ? -2.590 6.293 21.080 1.00 97.88 93 LYS A O 1
ATOM 729 N N . VAL A 1 94 ? -0.906 7.547 21.875 1.00 97.75 94 VAL A N 1
ATOM 730 C CA . VAL A 1 94 ? -1.104 7.169 23.280 1.00 97.75 94 VAL A CA 1
ATOM 731 C C . VAL A 1 94 ? -2.230 8.003 23.895 1.00 97.75 94 VAL A C 1
ATOM 733 O O . VAL A 1 94 ? -2.188 9.236 23.874 1.00 97.75 94 VAL A O 1
ATOM 736 N N . ILE A 1 95 ? -3.245 7.335 24.445 1.00 96.12 95 ILE A N 1
ATOM 737 C CA . ILE A 1 95 ? -4.426 7.940 25.071 1.00 96.12 95 ILE A CA 1
ATOM 738 C C . ILE A 1 95 ? -4.668 7.216 26.396 1.00 96.12 95 ILE A C 1
ATOM 740 O O . ILE A 1 95 ? -4.922 6.016 26.414 1.00 96.12 95 ILE A O 1
ATOM 744 N N . ASN A 1 96 ? -4.575 7.943 27.515 1.00 94.56 96 ASN A N 1
ATOM 745 C CA . ASN A 1 96 ? -4.739 7.395 28.870 1.00 94.56 96 ASN A CA 1
ATOM 746 C C . ASN A 1 96 ? -3.854 6.162 29.155 1.00 94.56 96 ASN A C 1
ATOM 748 O O . ASN A 1 96 ? -4.284 5.226 29.819 1.00 94.56 96 ASN A O 1
ATOM 752 N N . GLY A 1 97 ? -2.621 6.161 28.637 1.00 95.75 97 GLY A N 1
ATOM 753 C CA . GLY A 1 97 ? -1.652 5.078 28.838 1.00 95.75 97 GLY A CA 1
ATOM 754 C C . GLY A 1 97 ? -1.785 3.887 27.884 1.00 95.75 97 GLY A C 1
ATOM 755 O O . GLY A 1 97 ? -0.945 3.001 27.944 1.00 95.75 97 GLY A O 1
ATOM 756 N N . VAL A 1 98 ? -2.778 3.881 26.990 1.00 96.38 98 VAL A N 1
ATOM 757 C CA . VAL A 1 98 ? -2.943 2.856 25.947 1.00 96.38 98 VAL A CA 1
ATOM 758 C C . VAL A 1 98 ? -2.492 3.425 24.606 1.00 96.38 98 VAL A C 1
ATOM 760 O O . VAL A 1 98 ? -2.912 4.523 24.230 1.00 96.38 98 VAL A O 1
ATOM 763 N N . GLU A 1 99 ? -1.637 2.707 23.882 1.00 97.69 99 GLU A N 1
ATOM 764 C CA . GLU A 1 99 ? -1.261 3.063 22.513 1.00 97.69 99 GLU A CA 1
ATOM 765 C C . GLU A 1 99 ? -2.323 2.542 21.546 1.00 97.69 99 GLU A C 1
ATOM 767 O O . GLU A 1 99 ? -2.441 1.340 21.338 1.00 97.69 99 GLU A O 1
ATOM 772 N N . TYR A 1 100 ? -3.118 3.446 20.975 1.00 97.50 100 TYR A N 1
ATOM 773 C CA . TYR A 1 100 ? -4.106 3.114 19.953 1.00 97.50 100 TYR A CA 1
ATOM 774 C C . TYR A 1 100 ? -3.509 3.308 18.570 1.00 97.50 100 TYR A C 1
ATOM 776 O O . TYR A 1 100 ? -2.987 4.384 18.275 1.00 97.50 100 TYR A O 1
ATOM 784 N N . CYS A 1 101 ? -3.679 2.315 17.708 1.00 98.19 101 CYS A N 1
ATOM 785 C CA . CYS A 1 101 ? -3.341 2.370 16.296 1.00 98.19 101 CYS A CA 1
ATOM 786 C C . CYS A 1 101 ? -4.621 2.245 15.468 1.00 98.19 101 CYS A C 1
ATOM 788 O O . CYS A 1 101 ? -5.451 1.375 15.734 1.00 98.19 101 CYS A O 1
ATOM 790 N N . ILE A 1 102 ? -4.784 3.117 14.475 1.00 97.75 102 ILE A N 1
ATOM 791 C CA . ILE A 1 102 ? -5.909 3.117 13.542 1.00 97.75 102 ILE A CA 1
ATOM 792 C C . ILE A 1 102 ? -5.374 2.914 12.140 1.00 97.75 102 ILE A C 1
ATOM 794 O O . ILE A 1 102 ? -4.690 3.794 11.627 1.00 97.75 102 ILE A O 1
ATOM 798 N N . SER A 1 103 ? -5.732 1.787 11.531 1.00 98.00 103 SER A N 1
ATOM 799 C CA . SER A 1 103 ? -5.423 1.484 10.139 1.00 98.00 103 SER A CA 1
ATOM 800 C C . SER A 1 103 ? -6.639 1.793 9.269 1.00 98.00 103 SER A C 1
ATOM 802 O O . SER A 1 103 ? -7.614 1.030 9.231 1.00 98.00 103 SER A O 1
ATOM 804 N N . SER A 1 104 ? -6.617 2.956 8.619 1.00 97.69 104 SER A N 1
ATOM 805 C CA . SER A 1 104 ? -7.670 3.372 7.693 1.00 97.69 104 SER A CA 1
ATOM 806 C C . SER A 1 104 ? -7.421 2.788 6.319 1.00 97.69 104 SER A C 1
ATOM 808 O O . SER A 1 104 ? -6.289 2.682 5.854 1.00 97.69 104 SER A O 1
ATOM 810 N N . ARG A 1 105 ? -8.516 2.411 5.660 1.00 97.06 105 ARG A N 1
ATOM 811 C CA . ARG A 1 105 ? -8.478 1.697 4.391 1.00 97.06 105 ARG A CA 1
ATOM 812 C C . ARG A 1 105 ? -9.451 2.307 3.404 1.00 97.06 105 ARG A C 1
ATOM 814 O O . ARG A 1 105 ? -10.582 2.651 3.760 1.00 97.06 105 ARG A O 1
ATOM 821 N N . MET A 1 106 ? -9.045 2.364 2.147 1.00 96.81 106 MET A N 1
ATOM 822 C CA . MET A 1 106 ? -9.907 2.786 1.050 1.00 96.81 106 MET A CA 1
ATOM 823 C C . MET A 1 106 ? -9.850 1.795 -0.091 1.00 96.81 106 MET A C 1
ATOM 825 O O . MET A 1 106 ? -8.797 1.258 -0.406 1.00 96.81 106 MET A O 1
ATOM 829 N N . HIS A 1 107 ? -10.994 1.588 -0.726 1.00 97.06 107 HIS A N 1
ATOM 830 C CA . HIS A 1 107 ? -11.097 0.974 -2.037 1.00 97.06 107 HIS A CA 1
ATOM 831 C C . HIS A 1 107 ? -11.036 2.071 -3.103 1.00 97.06 107 HIS A C 1
ATOM 833 O O . HIS A 1 107 ? -11.757 3.071 -3.009 1.00 97.06 107 HIS A O 1
ATOM 839 N N . LEU A 1 108 ? -10.158 1.891 -4.087 1.00 96.44 108 LEU A N 1
ATOM 840 C CA . LEU A 1 108 ? -9.928 2.820 -5.185 1.00 96.44 108 LEU A CA 1
ATOM 841 C C . LEU A 1 108 ? -10.558 2.224 -6.440 1.00 96.44 108 LEU A C 1
ATOM 843 O O . LEU A 1 108 ? -10.157 1.156 -6.894 1.00 96.44 108 LEU A O 1
ATOM 847 N N . GLN A 1 109 ? -11.512 2.941 -7.020 1.00 92.12 109 GLN A N 1
ATOM 848 C CA . GLN A 1 109 ? -12.071 2.612 -8.323 1.00 92.12 109 GLN A CA 1
ATOM 849 C C . GLN A 1 109 ? -11.646 3.694 -9.315 1.00 92.12 109 GLN A C 1
ATOM 851 O O . GLN A 1 109 ? -11.989 4.864 -9.139 1.00 92.12 109 GLN A O 1
ATOM 856 N N . LEU A 1 110 ? -10.869 3.295 -10.322 1.00 86.62 110 LEU A N 1
ATOM 857 C CA . LEU A 1 110 ? -10.455 4.146 -11.434 1.00 86.62 110 LEU A CA 1
ATOM 858 C C . LEU A 1 110 ? -11.370 3.878 -12.627 1.00 86.62 110 LEU A C 1
ATOM 860 O O . LEU A 1 110 ? -11.512 2.732 -13.048 1.00 86.62 110 LEU A O 1
ATOM 864 N N . GLU A 1 111 ? -11.977 4.925 -13.170 1.00 83.81 111 GLU A N 1
ATOM 865 C CA . GLU A 1 111 ? -12.852 4.842 -14.336 1.00 83.81 111 GLU A CA 1
ATOM 866 C C . GLU A 1 111 ? -12.335 5.769 -15.438 1.00 83.81 111 GLU A C 1
ATOM 868 O O . GLU A 1 111 ? -12.173 6.972 -15.229 1.00 83.81 111 GLU A O 1
ATOM 873 N N . LEU A 1 112 ? -12.048 5.214 -16.617 1.00 79.81 112 LEU A N 1
ATOM 874 C CA . LEU A 1 112 ? -11.687 5.998 -17.796 1.00 79.81 112 LEU A CA 1
ATOM 875 C C . LEU A 1 112 ? -12.966 6.598 -18.388 1.00 79.81 112 LEU A C 1
ATOM 877 O O . LEU A 1 112 ? -13.733 5.889 -19.036 1.00 79.81 112 LEU A O 1
ATOM 881 N N . LEU A 1 113 ? -13.193 7.899 -18.203 1.00 80.44 113 LEU A N 1
ATOM 882 C CA . LEU A 1 113 ? -14.361 8.568 -18.790 1.00 80.44 113 LEU A CA 1
ATOM 883 C C . LEU A 1 113 ? -14.104 9.025 -20.235 1.00 80.44 113 LEU A C 1
ATOM 885 O O . LEU A 1 113 ? -15.038 9.171 -21.020 1.00 80.44 113 LEU A O 1
ATOM 889 N N . SER A 1 114 ? -12.845 9.286 -20.599 1.00 78.25 114 SER A N 1
ATOM 890 C CA . SER A 1 114 ? -12.419 9.620 -21.969 1.00 78.25 114 SER A CA 1
ATOM 891 C C . SER A 1 114 ? -10.917 9.358 -22.136 1.00 78.25 114 SER A C 1
ATOM 893 O O . SER A 1 114 ? -10.242 9.269 -21.115 1.00 78.25 114 SER A O 1
ATOM 895 N N . PRO A 1 115 ? -10.347 9.317 -23.360 1.00 72.50 115 PRO A N 1
ATOM 896 C CA . PRO A 1 115 ? -8.934 8.974 -23.587 1.00 72.50 115 PRO A CA 1
ATOM 897 C C . PRO A 1 115 ? -7.892 9.755 -22.764 1.00 72.50 115 PRO A C 1
ATOM 899 O O . PRO A 1 115 ? -6.756 9.314 -22.657 1.00 72.50 115 PRO A O 1
ATOM 902 N N . GLN A 1 116 ? -8.255 10.912 -22.199 1.00 70.38 116 GLN A N 1
ATOM 903 C CA . GLN A 1 116 ? -7.377 11.760 -21.380 1.00 70.38 116 GLN A CA 1
ATOM 904 C C . GLN A 1 116 ? -7.956 12.064 -19.988 1.00 70.38 116 GLN A C 1
ATOM 906 O O . GLN A 1 116 ? -7.390 12.870 -19.253 1.00 70.38 116 GLN A O 1
ATOM 911 N N . TYR A 1 117 ? -9.094 11.468 -19.619 1.00 74.44 117 TYR A N 1
ATOM 912 C CA . TYR A 1 117 ? -9.771 11.766 -18.361 1.00 74.44 117 TYR A CA 1
ATOM 913 C C . TYR A 1 117 ? -10.119 10.497 -17.600 1.00 74.44 117 TYR A C 1
ATOM 915 O O . TYR A 1 117 ? -10.909 9.673 -18.064 1.00 74.44 117 TYR A O 1
ATOM 923 N N . TRP A 1 118 ? -9.578 10.415 -16.391 1.00 76.19 118 TRP A N 1
ATOM 924 C CA . TRP A 1 118 ? -9.870 9.372 -15.426 1.00 76.19 118 TRP A CA 1
ATOM 925 C C . TRP A 1 118 ? -10.566 9.972 -14.214 1.00 76.19 118 TRP A C 1
ATOM 927 O O . TRP A 1 118 ? -10.141 11.000 -13.680 1.00 76.19 118 TRP A O 1
ATOM 937 N N . GLU A 1 119 ? -11.613 9.303 -13.758 1.00 84.00 119 GLU A N 1
ATOM 938 C CA . GLU A 1 119 ? -12.249 9.579 -12.483 1.00 84.00 119 GLU A CA 1
ATOM 939 C C . GLU A 1 119 ? -11.771 8.567 -11.440 1.00 84.00 119 GLU A C 1
ATOM 941 O O . GLU A 1 119 ? -11.733 7.362 -11.679 1.00 84.00 119 GLU A O 1
ATOM 946 N N . LEU A 1 120 ? -11.391 9.073 -10.265 1.00 85.62 120 LEU A N 1
ATOM 947 C CA . LEU A 1 120 ? -11.096 8.251 -9.099 1.00 85.62 120 LEU A CA 1
ATOM 948 C C . LEU A 1 120 ? -12.254 8.356 -8.119 1.00 85.62 120 LEU A C 1
ATOM 950 O O . LEU A 1 120 ? -12.496 9.418 -7.539 1.00 85.62 120 LEU A O 1
ATOM 954 N N . LYS A 1 121 ? -12.879 7.221 -7.833 1.00 91.94 121 LYS A N 1
ATOM 955 C CA . LYS A 1 121 ? -13.821 7.078 -6.733 1.00 91.94 121 LYS A CA 1
ATOM 956 C C . LYS A 1 121 ? -13.145 6.383 -5.557 1.00 91.94 121 LYS A C 1
ATOM 958 O O . LYS A 1 121 ? -12.728 5.230 -5.648 1.00 91.94 121 LYS A O 1
ATOM 963 N N . LEU A 1 122 ? -13.076 7.089 -4.429 1.00 93.25 122 LEU A N 1
ATOM 964 C CA . LEU A 1 122 ? -12.591 6.551 -3.160 1.00 93.25 122 LEU A CA 1
ATOM 965 C C . LEU A 1 122 ? -13.767 6.097 -2.301 1.00 93.25 122 LEU A C 1
ATOM 967 O O . LEU A 1 122 ? -14.626 6.898 -1.930 1.00 93.25 122 LEU A O 1
ATOM 971 N N . THR A 1 123 ? -13.790 4.813 -1.957 1.00 95.06 123 THR A N 1
ATOM 972 C CA . THR A 1 123 ? -14.769 4.250 -1.025 1.00 95.06 123 THR A CA 1
ATOM 973 C C . THR A 1 123 ? -14.066 3.889 0.272 1.00 95.06 123 THR A C 1
ATOM 975 O O . THR A 1 123 ? -13.208 3.011 0.300 1.00 95.06 123 THR A O 1
ATOM 978 N N . ARG A 1 124 ? -14.434 4.568 1.358 1.00 94.81 124 ARG A N 1
ATOM 979 C CA . ARG A 1 124 ? -13.927 4.265 2.699 1.00 94.81 124 ARG A CA 1
ATOM 980 C C . ARG A 1 124 ? -14.398 2.889 3.141 1.00 94.81 124 ARG A C 1
ATOM 982 O O . ARG A 1 124 ? -15.591 2.592 3.070 1.00 94.81 124 ARG A O 1
ATOM 989 N N . LEU A 1 125 ? -13.467 2.090 3.635 1.00 95.81 125 LEU A N 1
ATOM 990 C CA . LEU A 1 125 ? -13.761 0.833 4.305 1.00 95.81 125 LEU A CA 1
ATOM 991 C C . LEU A 1 125 ? -13.744 1.061 5.824 1.00 95.81 125 LEU A C 1
ATOM 993 O O . LEU A 1 125 ? -13.167 2.046 6.292 1.00 95.81 125 LEU A O 1
ATOM 997 N N . PRO A 1 126 ? -14.369 0.179 6.619 1.00 94.56 126 PRO A N 1
ATOM 998 C CA . PRO A 1 126 ? -14.222 0.228 8.067 1.00 94.56 126 PRO A CA 1
ATOM 999 C C . PRO A 1 126 ? -12.739 0.189 8.468 1.00 94.56 126 PRO A C 1
ATOM 1001 O O . PRO A 1 126 ? -11.977 -0.636 7.960 1.00 94.56 126 PRO A O 1
ATOM 1004 N N . ALA A 1 127 ? -12.313 1.080 9.356 1.00 95.56 127 ALA A N 1
ATOM 1005 C CA . ALA A 1 127 ? -10.931 1.110 9.820 1.00 95.56 127 ALA A CA 1
ATOM 1006 C C . ALA A 1 127 ? -10.689 -0.027 10.816 1.00 95.56 127 ALA A C 1
ATOM 1008 O O . ALA A 1 127 ? -11.591 -0.382 11.579 1.00 95.56 127 ALA A O 1
ATOM 1009 N N . TYR A 1 128 ? -9.475 -0.567 10.847 1.00 95.75 128 TYR A N 1
ATOM 1010 C CA . TYR A 1 128 ? -9.070 -1.412 11.964 1.00 95.75 128 TYR A CA 1
ATOM 1011 C C . TYR A 1 128 ? -8.548 -0.554 13.101 1.00 95.75 128 TYR A C 1
ATOM 1013 O O . TYR A 1 128 ? -7.881 0.457 12.885 1.00 95.75 128 TYR A O 1
ATOM 1021 N N . VAL A 1 129 ? -8.844 -0.986 14.317 1.00 96.38 129 VAL A N 1
ATOM 1022 C CA . VAL A 1 129 ? -8.252 -0.450 15.536 1.00 96.38 129 VAL A CA 1
ATOM 1023 C C . VAL A 1 129 ? -7.571 -1.587 16.267 1.00 96.38 129 VAL A C 1
ATOM 1025 O O . VAL A 1 129 ? -8.140 -2.672 16.388 1.00 96.38 129 VAL A O 1
ATOM 1028 N N . PHE A 1 130 ? -6.363 -1.337 16.748 1.00 96.81 130 PHE A N 1
ATOM 1029 C CA . PHE A 1 130 ? -5.652 -2.249 17.629 1.00 96.81 130 PHE A CA 1
ATOM 1030 C C . PHE A 1 130 ? -4.871 -1.476 18.685 1.00 96.81 130 PHE A C 1
ATOM 1032 O O . PHE A 1 130 ? -4.589 -0.285 18.518 1.00 96.81 130 PHE A O 1
ATOM 1039 N N . THR A 1 131 ? -4.578 -2.139 19.798 1.00 97.06 131 THR A N 1
ATOM 1040 C CA . THR A 1 131 ? -3.916 -1.523 20.949 1.00 97.06 131 THR A CA 1
ATOM 1041 C C . THR A 1 131 ? -2.594 -2.191 21.269 1.00 97.06 131 THR A C 1
ATOM 1043 O O . THR A 1 131 ? -2.442 -3.401 21.097 1.00 97.06 131 THR A O 1
ATOM 1046 N N . ASN A 1 132 ? -1.659 -1.383 21.772 1.00 96.62 132 ASN A N 1
ATOM 1047 C CA . ASN A 1 132 ? -0.385 -1.822 22.336 1.00 96.62 132 ASN A CA 1
ATOM 1048 C C . ASN A 1 132 ? 0.346 -2.811 21.404 1.00 96.62 132 ASN A C 1
ATOM 1050 O O . ASN A 1 132 ? 0.506 -3.984 21.751 1.00 96.62 132 ASN A O 1
ATOM 1054 N N . PRO A 1 133 ? 0.741 -2.370 20.192 1.00 96.50 133 PRO A N 1
ATOM 1055 C CA . PRO A 1 133 ? 1.455 -3.225 19.254 1.00 96.50 133 PRO A CA 1
ATOM 1056 C C . PRO A 1 133 ? 2.736 -3.793 19.877 1.00 96.50 133 PRO A C 1
ATOM 1058 O O . PRO A 1 133 ? 3.425 -3.135 20.664 1.00 96.50 133 PRO A O 1
ATOM 1061 N N . THR A 1 134 ? 3.073 -5.028 19.510 1.00 94.56 134 THR A N 1
ATOM 1062 C CA . THR A 1 134 ? 4.242 -5.729 20.041 1.00 94.56 134 THR A CA 1
ATOM 1063 C C . THR A 1 134 ? 5.510 -4.929 19.759 1.00 94.56 134 THR A C 1
ATOM 1065 O O . THR A 1 134 ? 5.779 -4.500 18.637 1.00 94.56 134 THR A O 1
ATOM 1068 N N . LYS A 1 135 ? 6.333 -4.745 20.796 1.00 92.19 135 LYS A N 1
ATOM 1069 C CA . LYS A 1 135 ? 7.573 -3.970 20.712 1.00 92.19 135 LYS A CA 1
ATOM 1070 C C . LYS A 1 135 ? 8.479 -4.480 19.586 1.00 92.19 135 LYS A C 1
ATOM 1072 O O . LYS A 1 135 ? 8.857 -5.646 19.572 1.00 92.19 135 LYS A O 1
ATOM 1077 N N . GLY A 1 136 ? 8.902 -3.566 18.715 1.00 90.62 136 GLY A N 1
ATOM 1078 C CA . GLY A 1 136 ? 9.762 -3.869 17.566 1.00 90.62 136 GLY A CA 1
ATOM 1079 C C . GLY A 1 136 ? 8.992 -4.098 16.265 1.00 90.62 136 GLY A C 1
ATOM 1080 O O . GLY A 1 136 ? 9.604 -4.051 15.199 1.00 90.62 136 GLY A O 1
ATOM 1081 N N . GLU A 1 137 ? 7.669 -4.256 16.329 1.00 93.25 137 GLU A N 1
ATOM 1082 C CA . GLU A 1 137 ? 6.815 -4.268 15.148 1.00 93.25 137 GLU A CA 1
ATOM 1083 C C . GLU A 1 137 ? 6.267 -2.878 14.844 1.00 93.25 137 GLU A C 1
ATOM 1085 O O . GLU A 1 137 ? 5.886 -2.123 15.736 1.00 93.25 137 GLU A O 1
ATOM 1090 N N . HIS A 1 138 ? 6.266 -2.533 13.557 1.00 96.06 138 HIS A N 1
ATOM 1091 C CA . HIS A 1 138 ? 5.744 -1.257 13.083 1.00 96.06 138 HIS A CA 1
ATOM 1092 C C . HIS A 1 138 ? 4.242 -1.389 12.825 1.00 96.06 138 HIS A C 1
ATOM 1094 O O . HIS A 1 138 ? 3.810 -2.328 12.153 1.00 96.06 138 HIS A O 1
ATOM 1100 N N . GLU A 1 139 ? 3.458 -0.436 13.319 1.00 96.75 139 GLU A N 1
ATOM 1101 C CA . GLU A 1 139 ? 1.996 -0.412 13.240 1.00 96.75 139 GLU A CA 1
ATOM 1102 C C . GLU A 1 139 ? 1.469 -0.543 11.806 1.00 96.75 139 GLU A C 1
ATOM 1104 O O . GLU A 1 139 ? 0.511 -1.275 11.579 1.00 96.75 139 GLU A O 1
ATOM 1109 N N . GLU A 1 140 ? 2.141 0.071 10.829 1.00 97.25 140 GLU A N 1
ATOM 1110 C CA . GLU A 1 140 ? 1.791 -0.057 9.407 1.00 97.25 140 GLU A CA 1
ATOM 1111 C C . GLU A 1 140 ? 1.785 -1.508 8.929 1.00 97.25 140 GLU A C 1
ATOM 1113 O O . GLU A 1 140 ? 0.808 -1.975 8.346 1.00 97.25 140 GLU A O 1
ATOM 1118 N N . LYS A 1 141 ? 2.842 -2.264 9.255 1.00 97.56 141 LYS A N 1
ATOM 1119 C CA . LYS A 1 141 ? 2.933 -3.683 8.891 1.00 97.56 141 LYS A CA 1
ATOM 1120 C C . LYS A 1 141 ? 1.821 -4.492 9.550 1.00 97.56 141 LYS A C 1
ATOM 1122 O O . LYS A 1 141 ? 1.245 -5.369 8.912 1.00 97.56 141 LYS A O 1
ATOM 1127 N N . ILE A 1 142 ? 1.494 -4.186 10.806 1.00 97.69 142 ILE A N 1
ATOM 1128 C CA . ILE A 1 142 ? 0.385 -4.829 11.522 1.00 97.69 142 ILE A CA 1
ATOM 1129 C C . ILE A 1 142 ? -0.944 -4.544 10.808 1.00 97.69 142 ILE A C 1
ATOM 1131 O O . ILE A 1 142 ? -1.721 -5.473 10.585 1.00 97.69 142 ILE A O 1
ATOM 1135 N N . GLY A 1 143 ? -1.175 -3.295 10.391 1.00 97.69 143 GLY A N 1
ATOM 1136 C CA . GLY A 1 143 ? -2.334 -2.896 9.593 1.00 97.69 143 GLY A CA 1
ATOM 1137 C C . GLY A 1 143 ? -2.443 -3.678 8.281 1.00 97.69 143 GLY A C 1
ATOM 1138 O O . GLY A 1 143 ? -3.514 -4.204 7.967 1.00 97.69 143 GLY A O 1
ATOM 1139 N N . TRP A 1 144 ? -1.331 -3.842 7.553 1.00 98.12 144 TRP A N 1
ATOM 1140 C CA . TRP A 1 144 ? -1.285 -4.653 6.329 1.00 98.12 144 TRP A CA 1
ATOM 1141 C C . TRP A 1 144 ? -1.690 -6.102 6.590 1.00 98.12 144 TRP A C 1
ATOM 1143 O O . TRP A 1 144 ? -2.574 -6.620 5.909 1.00 98.12 144 TRP A O 1
ATOM 1153 N N . VAL A 1 145 ? -1.080 -6.745 7.592 1.00 97.31 145 VAL A N 1
ATOM 1154 C CA . VAL A 1 145 ? -1.365 -8.143 7.949 1.00 97.31 145 VAL A CA 1
ATOM 1155 C C . VAL A 1 145 ? -2.827 -8.306 8.347 1.00 97.31 145 VAL A C 1
ATOM 1157 O O . VAL A 1 145 ? -3.506 -9.203 7.851 1.00 97.31 145 VAL A O 1
ATOM 1160 N N . GLN A 1 146 ? -3.346 -7.416 9.195 1.00 95.81 146 GLN A N 1
ATOM 1161 C CA . GLN A 1 146 ? -4.738 -7.469 9.624 1.00 95.81 146 GLN A CA 1
ATOM 1162 C C . GLN A 1 146 ? -5.691 -7.351 8.432 1.00 95.81 146 GLN A C 1
ATOM 1164 O O . GLN A 1 146 ? -6.639 -8.133 8.333 1.00 95.81 146 GLN A O 1
ATOM 1169 N N . PHE A 1 147 ? -5.427 -6.431 7.503 1.00 97.38 147 PHE A N 1
ATOM 1170 C CA . PHE A 1 147 ? -6.249 -6.257 6.312 1.00 97.38 147 PHE A CA 1
ATOM 1171 C C . PHE A 1 147 ? -6.197 -7.472 5.384 1.00 97.38 147 PHE A C 1
ATOM 1173 O O . PHE A 1 147 ? -7.243 -8.023 5.039 1.00 97.38 147 PHE A O 1
ATOM 1180 N N . ILE A 1 148 ? -4.994 -7.915 5.016 1.00 97.81 148 ILE A N 1
ATOM 1181 C CA . ILE A 1 148 ? -4.798 -9.030 4.086 1.00 97.81 148 ILE A CA 1
ATOM 1182 C C . ILE A 1 148 ? -5.443 -10.308 4.634 1.00 97.81 148 ILE A C 1
ATOM 1184 O O . ILE A 1 148 ? -6.162 -10.991 3.900 1.00 97.81 148 ILE A O 1
ATOM 1188 N N . CYS A 1 149 ? -5.236 -10.609 5.919 1.00 95.25 149 CYS A N 1
ATOM 1189 C CA . CYS A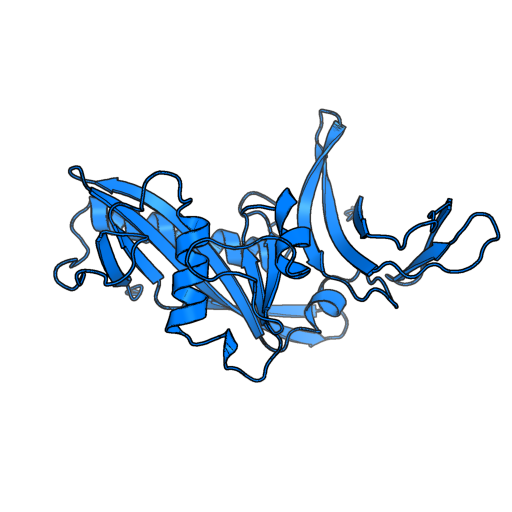 1 149 ? -5.737 -11.831 6.540 1.00 95.25 149 CYS A CA 1
ATOM 1190 C C . CYS A 1 149 ? -7.252 -11.801 6.772 1.00 95.25 149 CYS A C 1
ATOM 1192 O O . CYS A 1 149 ? -7.944 -12.747 6.399 1.00 95.25 149 CYS A O 1
ATOM 1194 N N . SER A 1 150 ? -7.793 -10.734 7.370 1.00 93.25 150 SER A N 1
ATOM 1195 C CA . SER A 1 150 ? -9.216 -10.711 7.751 1.00 93.25 150 SER A CA 1
ATOM 1196 C C . SER A 1 150 ? -10.163 -10.619 6.552 1.00 93.25 150 SER A C 1
ATOM 1198 O O . SER A 1 150 ? -11.239 -11.209 6.580 1.00 93.25 150 SER A O 1
ATOM 1200 N N . GLU A 1 151 ? -9.743 -9.960 5.471 1.00 95.12 151 GLU A N 1
ATOM 1201 C CA . GLU A 1 151 ? -10.504 -9.885 4.215 1.00 95.12 151 GLU A CA 1
ATOM 1202 C C . GLU A 1 151 ? -10.174 -11.037 3.258 1.00 95.12 151 GLU A C 1
ATOM 1204 O O . GLU A 1 151 ? -10.657 -11.063 2.120 1.00 95.12 151 GLU A O 1
ATOM 1209 N N . GLN A 1 152 ? -9.319 -11.965 3.705 1.00 96.62 152 GLN A N 1
ATOM 1210 C CA . GLN A 1 152 ? -8.846 -13.123 2.953 1.00 96.62 152 GLN A CA 1
ATOM 1211 C C . GLN A 1 152 ? -8.354 -12.745 1.550 1.00 96.62 152 GLN A C 1
ATOM 1213 O O . GLN A 1 152 ? -8.654 -13.428 0.570 1.00 96.62 152 GLN A O 1
ATOM 1218 N N . LEU A 1 153 ? -7.614 -11.636 1.433 1.00 97.19 153 LEU A N 1
ATOM 1219 C CA . LEU A 1 153 ? -7.193 -11.098 0.135 1.00 97.19 153 LEU A CA 1
ATOM 1220 C C . LEU A 1 153 ? -6.335 -12.100 -0.649 1.00 97.19 153 LEU A C 1
ATOM 1222 O O . LEU A 1 153 ? -6.472 -12.191 -1.866 1.00 97.19 153 LEU A O 1
ATOM 1226 N N . ALA A 1 154 ? -5.529 -12.901 0.054 1.00 96.12 154 ALA A N 1
ATOM 1227 C CA . ALA A 1 154 ? -4.711 -13.966 -0.527 1.00 96.12 154 ALA A CA 1
ATOM 1228 C C . ALA A 1 154 ? -5.533 -15.082 -1.204 1.00 96.12 154 ALA A C 1
ATOM 1230 O O . ALA A 1 154 ? -5.042 -15.750 -2.107 1.00 96.12 154 ALA A O 1
ATOM 1231 N N . ASN A 1 155 ? -6.788 -15.282 -0.785 1.00 97.06 155 ASN A N 1
ATOM 1232 C CA . ASN A 1 155 ? -7.662 -16.330 -1.320 1.00 97.06 155 ASN A CA 1
ATOM 1233 C C . ASN A 1 155 ? -8.471 -15.853 -2.537 1.00 97.06 155 ASN A C 1
ATOM 1235 O O . ASN A 1 155 ? -9.207 -16.639 -3.138 1.00 97.06 155 ASN A O 1
ATOM 1239 N N . LYS A 1 156 ? -8.396 -14.562 -2.886 1.00 95.88 156 LYS A N 1
ATOM 1240 C CA . LYS A 1 156 ? -9.159 -13.996 -4.000 1.00 95.88 156 LYS A CA 1
ATOM 1241 C C . LYS A 1 156 ? -8.423 -14.239 -5.315 1.00 95.88 156 LYS A C 1
ATOM 1243 O O . LYS A 1 156 ? -7.235 -13.962 -5.432 1.00 95.88 156 LYS A O 1
ATOM 1248 N N . ASN A 1 157 ? -9.152 -14.672 -6.340 1.00 96.75 157 ASN A N 1
ATOM 1249 C CA . ASN A 1 157 ? -8.611 -14.856 -7.687 1.00 96.75 157 ASN A CA 1
ATOM 1250 C C . ASN A 1 157 ? -8.607 -13.538 -8.487 1.00 96.75 157 ASN A C 1
ATOM 1252 O O . ASN A 1 157 ? -9.242 -13.440 -9.534 1.00 96.75 157 ASN A O 1
ATOM 1256 N N . VAL A 1 158 ? -7.968 -12.507 -7.934 1.00 97.62 158 VAL A N 1
ATOM 1257 C CA . VAL A 1 158 ? -7.815 -11.172 -8.534 1.00 97.62 158 VAL A CA 1
ATOM 1258 C C . VAL A 1 158 ? -6.444 -10.603 -8.181 1.00 97.62 158 VAL A C 1
ATOM 1260 O O . VAL A 1 158 ? -5.921 -10.884 -7.101 1.00 97.62 158 VAL A O 1
ATOM 1263 N N . ARG A 1 159 ? -5.882 -9.786 -9.071 1.00 97.81 159 ARG A N 1
ATOM 1264 C CA . ARG A 1 159 ? -4.635 -9.038 -8.879 1.00 97.81 159 ARG A CA 1
ATOM 1265 C C . ARG A 1 159 ? -4.922 -7.775 -8.077 1.00 97.81 159 ARG A C 1
ATOM 1267 O O . ARG A 1 159 ? -5.735 -6.947 -8.487 1.00 97.81 159 ARG A O 1
ATOM 1274 N N . ILE A 1 160 ? -4.255 -7.627 -6.941 1.00 98.56 160 ILE A N 1
ATOM 1275 C CA . ILE A 1 160 ? -4.515 -6.571 -5.965 1.00 98.56 160 ILE A CA 1
ATOM 1276 C C . ILE A 1 160 ? -3.297 -5.656 -5.875 1.00 98.56 160 ILE A C 1
ATOM 1278 O O . ILE A 1 160 ? -2.203 -6.107 -5.543 1.00 98.56 160 ILE A O 1
ATOM 1282 N N . GLY A 1 161 ? -3.504 -4.363 -6.111 1.00 98.44 161 GLY A N 1
ATOM 1283 C CA . GLY A 1 161 ? -2.528 -3.338 -5.752 1.00 98.44 161 GLY A CA 1
ATOM 1284 C C . GLY A 1 161 ? -2.865 -2.757 -4.382 1.00 98.44 161 GLY A C 1
ATOM 1285 O O . GLY A 1 161 ? -3.969 -2.245 -4.178 1.00 98.44 161 GLY A O 1
ATOM 1286 N N . LEU A 1 162 ? -1.931 -2.839 -3.437 1.00 98.62 162 LEU A N 1
ATOM 1287 C CA . LEU A 1 162 ? -2.076 -2.289 -2.091 1.00 98.62 162 LEU A CA 1
ATOM 1288 C C . LEU A 1 162 ? -1.160 -1.073 -1.923 1.00 98.62 162 LEU A C 1
ATOM 1290 O O . LEU A 1 162 ? 0.054 -1.196 -1.781 1.00 98.62 162 LEU A O 1
ATOM 1294 N N . VAL A 1 163 ? -1.755 0.114 -1.961 1.00 98.44 163 VAL A N 1
ATOM 1295 C CA . VAL A 1 163 ? -1.067 1.397 -1.827 1.00 98.44 163 VAL A CA 1
ATOM 1296 C C . VAL A 1 163 ? -0.761 1.674 -0.357 1.00 98.44 163 VAL A C 1
ATOM 1298 O O . VAL A 1 163 ? -1.657 1.602 0.484 1.00 98.44 163 VAL A O 1
ATOM 1301 N N . THR A 1 164 ? 0.485 2.031 -0.058 1.00 98.19 164 THR A N 1
ATOM 1302 C CA . THR A 1 164 ? 0.961 2.437 1.272 1.00 98.19 164 THR A CA 1
ATOM 1303 C C . THR A 1 164 ? 2.045 3.509 1.138 1.00 98.19 164 THR A C 1
ATOM 1305 O O . THR A 1 164 ? 2.702 3.613 0.101 1.00 98.19 164 THR A O 1
ATOM 1308 N N . ASP A 1 165 ? 2.251 4.322 2.168 1.00 96.38 165 ASP A N 1
ATOM 1309 C CA . ASP A 1 165 ? 3.324 5.321 2.224 1.00 96.38 165 ASP A CA 1
ATOM 1310 C C . ASP A 1 165 ? 4.549 4.850 3.027 1.00 96.38 165 ASP A C 1
ATOM 1312 O O . ASP A 1 165 ? 5.504 5.606 3.240 1.00 96.38 165 ASP A O 1
ATOM 1316 N N . HIS A 1 166 ? 4.546 3.585 3.444 1.00 96.19 166 HIS A N 1
ATOM 1317 C CA . HIS A 1 166 ? 5.555 3.022 4.323 1.00 96.19 166 HIS A CA 1
ATOM 1318 C C . HIS A 1 166 ? 6.479 2.031 3.587 1.00 96.19 166 HIS A C 1
ATOM 1320 O O . HIS A 1 166 ? 6.128 1.447 2.565 1.00 96.19 166 HIS A O 1
ATOM 1326 N N . GLU A 1 167 ? 7.708 1.875 4.091 1.00 93.69 167 GLU A N 1
ATOM 1327 C CA . GLU A 1 167 ? 8.749 0.966 3.571 1.00 93.69 167 GLU A CA 1
ATOM 1328 C C . GLU A 1 167 ? 9.104 1.091 2.075 1.00 93.69 167 GLU A C 1
ATOM 1330 O O . GLU A 1 167 ? 9.469 0.091 1.456 1.00 93.69 167 GLU A O 1
ATOM 1335 N N . LEU A 1 168 ? 9.091 2.300 1.489 1.00 92.38 168 LEU A N 1
ATOM 1336 C CA . LEU A 1 168 ? 9.477 2.540 0.079 1.00 92.38 168 LEU A CA 1
ATOM 1337 C C . LEU A 1 168 ? 10.722 1.737 -0.356 1.00 92.38 168 LEU A C 1
ATOM 1339 O O . LEU A 1 168 ? 10.720 1.106 -1.408 1.00 92.38 168 LEU A O 1
ATOM 1343 N N . GLY A 1 169 ? 11.771 1.720 0.475 1.00 90.38 169 GLY A N 1
ATOM 1344 C CA . GLY A 1 169 ? 13.024 1.019 0.171 1.00 90.38 169 GLY A CA 1
ATOM 1345 C C . GLY A 1 169 ? 12.945 -0.513 0.204 1.00 90.38 169 GLY A C 1
ATOM 1346 O O . GLY A 1 169 ? 13.798 -1.170 -0.388 1.00 90.38 169 GLY A O 1
ATOM 1347 N N . TYR A 1 170 ? 11.944 -1.098 0.867 1.00 95.06 170 TYR A N 1
ATOM 1348 C CA . TYR A 1 170 ? 11.762 -2.551 0.957 1.00 95.06 170 TYR A CA 1
ATOM 1349 C C . TYR A 1 170 ? 10.576 -3.086 0.153 1.00 95.06 170 TYR A C 1
ATOM 1351 O O . TYR A 1 170 ? 10.509 -4.302 -0.029 1.00 95.06 170 TYR A O 1
ATOM 1359 N N . LEU A 1 171 ? 9.690 -2.238 -0.388 1.00 95.62 171 LEU A N 1
ATOM 1360 C CA . LEU A 1 171 ? 8.608 -2.692 -1.273 1.00 95.62 171 LEU A CA 1
ATOM 1361 C C . LEU A 1 171 ? 9.094 -3.597 -2.423 1.00 95.62 171 LEU A C 1
ATOM 1363 O O . LEU A 1 171 ? 8.477 -4.648 -2.610 1.00 95.62 171 LEU A O 1
ATOM 1367 N N . PRO A 1 172 ? 10.218 -3.313 -3.126 1.00 94.50 172 PRO A N 1
ATOM 1368 C CA . PRO A 1 172 ? 10.756 -4.247 -4.118 1.00 94.50 172 PRO A CA 1
ATOM 1369 C C . PRO A 1 172 ? 11.082 -5.639 -3.561 1.00 94.50 172 PRO A C 1
ATOM 1371 O O . PRO A 1 172 ? 11.018 -6.629 -4.284 1.00 94.50 172 PRO A O 1
ATOM 1374 N N . LEU A 1 173 ? 11.482 -5.743 -2.290 1.00 96.94 173 LEU A N 1
ATOM 1375 C CA . LEU A 1 173 ? 11.795 -7.030 -1.665 1.00 96.94 173 LEU A CA 1
ATOM 1376 C C . LEU A 1 173 ? 10.522 -7.779 -1.269 1.00 96.94 173 LEU A C 1
ATOM 1378 O O . LEU A 1 173 ? 10.458 -8.994 -1.443 1.00 96.94 173 LEU A O 1
ATOM 1382 N N . PHE A 1 174 ? 9.506 -7.068 -0.774 1.00 97.81 174 PHE A N 1
ATOM 1383 C CA . PHE A 1 174 ? 8.203 -7.661 -0.470 1.00 97.81 174 PHE A CA 1
ATOM 1384 C C . PHE A 1 174 ? 7.512 -8.165 -1.742 1.00 97.81 174 PHE A C 1
ATOM 1386 O O . PHE A 1 174 ? 7.123 -9.329 -1.800 1.00 97.81 174 PHE A O 1
ATOM 1393 N N . ASN A 1 175 ? 7.451 -7.336 -2.790 1.00 97.88 175 ASN A N 1
ATOM 1394 C CA . ASN A 1 175 ? 6.837 -7.686 -4.075 1.00 97.88 175 ASN A CA 1
ATOM 1395 C C . ASN A 1 175 ? 7.552 -8.839 -4.781 1.00 97.88 175 ASN A C 1
ATOM 1397 O O . ASN A 1 175 ? 6.933 -9.583 -5.524 1.00 97.88 175 ASN A O 1
ATOM 1401 N N . ARG A 1 176 ? 8.849 -9.039 -4.543 1.00 96.56 176 ARG A N 1
ATOM 1402 C CA . ARG A 1 176 ? 9.585 -10.197 -5.075 1.00 96.56 176 ARG A CA 1
ATOM 1403 C C . ARG A 1 176 ? 9.580 -11.407 -4.146 1.00 96.56 176 ARG A C 1
ATOM 1405 O O . ARG A 1 176 ? 10.283 -12.371 -4.423 1.00 96.56 176 ARG A O 1
ATOM 1412 N N . ARG A 1 177 ? 8.831 -11.355 -3.038 1.00 97.88 177 ARG A N 1
ATOM 1413 C CA . ARG A 1 177 ? 8.783 -12.414 -2.019 1.00 97.88 177 ARG A CA 1
ATOM 1414 C C . ARG A 1 177 ? 10.178 -12.788 -1.489 1.00 97.88 177 ARG A C 1
ATOM 1416 O O . ARG A 1 177 ? 10.471 -13.942 -1.208 1.00 97.88 177 ARG A O 1
ATOM 1423 N N . GLN A 1 178 ? 11.041 -11.784 -1.330 1.00 97.38 178 GLN A N 1
ATOM 1424 C CA . GLN A 1 178 ? 12.406 -11.921 -0.797 1.00 97.38 178 GLN A CA 1
ATOM 1425 C C . GLN A 1 178 ? 12.542 -11.418 0.643 1.00 97.38 178 GLN A C 1
ATOM 1427 O O . GLN A 1 178 ? 13.573 -11.620 1.282 1.00 97.38 178 GLN A O 1
ATOM 1432 N N . LYS A 1 179 ? 11.518 -10.734 1.157 1.00 97.06 179 LYS A N 1
ATOM 1433 C CA . LYS A 1 179 ? 11.458 -10.254 2.535 1.00 97.06 179 LYS A CA 1
ATOM 1434 C C . LYS A 1 179 ? 10.117 -10.639 3.142 1.00 97.06 179 LYS A C 1
ATOM 1436 O O . LYS A 1 179 ? 9.075 -10.432 2.527 1.00 97.06 179 LYS A O 1
ATOM 1441 N N . GLU A 1 180 ? 10.161 -11.185 4.349 1.00 97.50 180 GLU A N 1
ATOM 1442 C CA . GLU A 1 180 ? 8.970 -11.545 5.112 1.00 97.50 180 GLU A CA 1
ATOM 1443 C C . GLU A 1 180 ? 8.386 -10.342 5.860 1.00 97.50 180 GLU A C 1
ATOM 1445 O O . GLU A 1 180 ? 9.097 -9.419 6.271 1.00 97.50 180 GLU A O 1
ATOM 1450 N N . ILE A 1 181 ? 7.075 -10.395 6.068 1.00 96.69 181 ILE A N 1
ATOM 1451 C CA . ILE A 1 181 ? 6.310 -9.520 6.946 1.00 96.69 181 ILE A CA 1
ATOM 1452 C C . ILE A 1 181 ? 5.962 -10.325 8.196 1.00 96.69 181 ILE A C 1
ATOM 1454 O O . ILE A 1 181 ? 5.328 -11.382 8.110 1.00 96.69 181 ILE A O 1
ATOM 1458 N N . THR A 1 182 ? 6.371 -9.830 9.366 1.00 94.00 182 THR A N 1
ATOM 1459 C CA . THR A 1 182 ? 6.100 -10.497 10.642 1.00 94.00 182 THR A CA 1
ATOM 1460 C C . THR A 1 182 ? 4.605 -10.780 10.800 1.00 94.00 182 THR A C 1
ATOM 1462 O O . THR A 1 182 ? 3.776 -9.890 10.634 1.00 94.00 182 THR A O 1
ATOM 1465 N N . GLY A 1 183 ? 4.261 -12.027 11.134 1.00 90.56 183 GLY A N 1
ATOM 1466 C CA . GLY A 1 183 ? 2.877 -12.466 11.335 1.00 90.56 183 GLY A CA 1
ATOM 1467 C C . GLY A 1 183 ? 2.132 -12.893 10.065 1.00 90.56 183 GLY A C 1
ATOM 1468 O O . GLY A 1 183 ? 1.011 -13.379 10.178 1.00 90.56 183 GLY A O 1
ATOM 1469 N N . MET A 1 184 ? 2.742 -12.764 8.882 1.00 94.50 184 MET A N 1
ATOM 1470 C CA . MET A 1 184 ? 2.168 -13.233 7.610 1.00 94.50 184 MET A CA 1
ATOM 1471 C C . MET A 1 184 ? 3.137 -14.100 6.791 1.00 94.50 184 MET A C 1
ATOM 1473 O O . MET A 1 184 ? 2.687 -14.994 6.080 1.00 94.50 184 MET A O 1
ATOM 1477 N N . GLY A 1 185 ? 4.451 -13.880 6.909 1.00 96.75 185 GLY A N 1
ATOM 1478 C CA . GLY A 1 185 ? 5.455 -14.519 6.055 1.00 96.75 185 GLY A CA 1
ATOM 1479 C C . GLY A 1 185 ? 5.674 -13.722 4.768 1.00 96.75 185 GLY A C 1
ATOM 1480 O O . GLY A 1 185 ? 5.729 -12.492 4.801 1.00 96.75 185 GLY A O 1
ATOM 1481 N N . LEU A 1 186 ? 5.833 -14.399 3.632 1.00 98.25 186 LEU A N 1
ATOM 1482 C CA . LEU A 1 186 ? 6.007 -13.742 2.331 1.00 98.25 186 LEU A CA 1
ATOM 1483 C C . LEU A 1 186 ? 4.692 -13.129 1.822 1.00 98.25 186 LEU A C 1
ATOM 1485 O O . LEU A 1 186 ? 3.603 -13.602 2.145 1.00 98.25 186 LEU A O 1
ATOM 1489 N N . LEU A 1 187 ? 4.797 -12.070 1.012 1.00 98.38 187 LEU A N 1
ATOM 1490 C CA . LEU A 1 187 ? 3.629 -11.423 0.412 1.00 98.38 187 LEU A CA 1
ATOM 1491 C C . LEU A 1 187 ? 2.924 -12.388 -0.566 1.00 98.38 187 LEU A C 1
ATOM 1493 O O . LEU A 1 187 ? 3.603 -12.947 -1.433 1.00 98.38 187 LEU A O 1
ATOM 1497 N N . PRO A 1 188 ? 1.591 -12.565 -0.486 1.00 98.25 188 PRO A N 1
ATOM 1498 C CA . PRO A 1 188 ? 0.851 -13.420 -1.414 1.00 98.25 188 PRO A CA 1
ATOM 1499 C C . PRO A 1 188 ? 1.083 -13.051 -2.884 1.00 98.25 188 PRO A C 1
ATOM 1501 O O . PRO A 1 188 ? 1.230 -11.877 -3.222 1.00 98.25 188 PRO A O 1
ATOM 1504 N N . GLU A 1 189 ? 1.088 -14.048 -3.771 1.00 97.56 189 GLU A N 1
ATOM 1505 C CA . GLU A 1 189 ? 1.389 -13.882 -5.206 1.00 97.56 189 GLU A CA 1
ATOM 1506 C C . GLU A 1 189 ? 0.438 -12.912 -5.927 1.00 97.56 189 GLU A C 1
ATOM 1508 O O . GLU A 1 189 ? 0.832 -12.202 -6.849 1.00 97.56 189 GLU A O 1
ATOM 1513 N N . ASN A 1 190 ? -0.814 -12.829 -5.478 1.00 98.44 190 ASN A N 1
ATOM 1514 C CA . ASN A 1 190 ? -1.831 -11.977 -6.084 1.00 98.44 190 ASN A CA 1
ATOM 1515 C C . ASN A 1 190 ? -1.831 -10.527 -5.564 1.00 98.44 190 ASN A C 1
ATOM 1517 O O . ASN A 1 190 ? -2.682 -9.745 -5.984 1.00 98.44 190 ASN A O 1
ATOM 1521 N N . ILE A 1 191 ? -0.922 -10.167 -4.653 1.00 98.62 191 ILE A N 1
ATOM 1522 C CA . ILE A 1 191 ? -0.842 -8.837 -4.037 1.00 98.62 191 ILE A CA 1
ATOM 1523 C C . ILE A 1 191 ? 0.511 -8.205 -4.364 1.00 98.62 191 ILE A C 1
ATOM 1525 O O . ILE A 1 191 ? 1.550 -8.830 -4.174 1.00 98.62 191 ILE A O 1
ATOM 1529 N N . GLU A 1 192 ? 0.507 -6.945 -4.791 1.00 98.50 192 GLU A N 1
ATOM 1530 C CA . GLU A 1 192 ? 1.712 -6.119 -4.887 1.00 98.50 192 GLU A CA 1
ATOM 1531 C C . GLU A 1 192 ? 1.519 -4.813 -4.116 1.00 98.50 192 GLU A C 1
ATOM 1533 O O . GLU A 1 192 ? 0.462 -4.182 -4.179 1.00 98.50 192 GLU A O 1
ATOM 1538 N N . PHE A 1 193 ? 2.554 -4.380 -3.404 1.00 98.50 193 PHE A N 1
ATOM 1539 C CA . PHE A 1 193 ? 2.596 -3.060 -2.800 1.00 98.50 193 PHE A CA 1
ATOM 1540 C C . PHE A 1 193 ? 2.947 -1.980 -3.813 1.00 98.50 193 PHE A C 1
ATOM 1542 O O . PHE A 1 193 ? 3.837 -2.139 -4.657 1.00 98.50 193 PHE A O 1
ATOM 1549 N N . ILE A 1 194 ? 2.284 -0.844 -3.642 1.00 98.06 194 ILE A N 1
ATOM 1550 C CA . ILE A 1 194 ? 2.481 0.381 -4.404 1.00 98.06 194 ILE A CA 1
ATOM 1551 C C . ILE A 1 194 ? 2.824 1.487 -3.409 1.00 98.06 194 ILE A C 1
ATOM 1553 O O . ILE A 1 194 ? 2.130 1.655 -2.409 1.00 98.06 194 ILE A O 1
ATOM 1557 N N . TYR A 1 195 ? 3.874 2.257 -3.674 1.00 97.12 195 TYR A N 1
ATOM 1558 C CA . TYR A 1 195 ? 4.201 3.401 -2.831 1.00 97.12 195 TYR A CA 1
ATOM 1559 C C . TYR A 1 195 ? 3.416 4.639 -3.260 1.00 97.12 195 TYR A C 1
ATOM 1561 O O . TYR A 1 195 ? 3.382 4.958 -4.450 1.00 97.12 195 TYR A O 1
ATOM 1569 N N . ALA A 1 196 ? 2.885 5.398 -2.303 1.00 95.69 196 ALA A N 1
ATOM 1570 C CA . ALA A 1 196 ? 2.467 6.780 -2.525 1.00 95.69 196 ALA A CA 1
ATOM 1571 C C . ALA A 1 196 ? 2.588 7.616 -1.250 1.00 95.69 196 ALA A C 1
ATOM 1573 O O . ALA A 1 196 ? 2.260 7.156 -0.169 1.00 95.69 196 ALA A O 1
ATOM 1574 N N . SER A 1 197 ? 3.025 8.867 -1.373 1.00 92.81 197 SER A N 1
ATOM 1575 C CA . SER A 1 197 ? 3.192 9.780 -0.238 1.00 92.81 197 SER A CA 1
ATOM 1576 C C . SER A 1 197 ? 1.926 10.596 0.054 1.00 92.81 197 SER A C 1
ATOM 1578 O O . SER A 1 197 ? 1.391 11.246 -0.846 1.00 92.81 197 SER A O 1
ATOM 1580 N N . ALA A 1 198 ? 1.508 10.672 1.323 1.00 86.56 198 ALA A N 1
ATOM 1581 C CA . ALA A 1 198 ? 0.432 11.569 1.766 1.00 86.56 198 ALA A CA 1
ATOM 1582 C C . ALA A 1 198 ? 0.776 13.063 1.573 1.00 86.56 198 ALA A C 1
ATOM 1584 O O . ALA A 1 198 ? -0.078 13.912 1.334 1.00 86.56 198 ALA A O 1
ATOM 1585 N N . ASP A 1 199 ? 2.051 13.425 1.678 1.00 80.31 199 ASP A N 1
ATOM 1586 C CA . ASP A 1 199 ? 2.454 14.827 1.812 1.00 80.31 199 ASP A CA 1
ATOM 1587 C C . ASP A 1 199 ? 2.536 15.593 0.486 1.00 80.31 199 ASP A C 1
ATOM 1589 O O . ASP A 1 199 ? 2.762 16.812 0.478 1.00 80.31 199 ASP A O 1
ATOM 1593 N N . ARG A 1 200 ? 2.479 14.892 -0.651 1.00 77.75 200 ARG A N 1
ATOM 1594 C CA . ARG A 1 200 ? 2.941 15.416 -1.944 1.00 77.75 200 ARG A CA 1
ATOM 1595 C C . ARG A 1 200 ? 2.061 14.968 -3.097 1.00 77.75 200 ARG A C 1
ATOM 1597 O O . ARG A 1 200 ? 1.353 13.982 -2.994 1.00 77.75 200 ARG A O 1
ATOM 1604 N N . ASP A 1 201 ? 2.145 15.744 -4.178 1.00 73.75 201 ASP A N 1
ATOM 1605 C CA . ASP A 1 201 ? 1.455 15.513 -5.447 1.00 73.75 201 ASP A CA 1
ATOM 1606 C C . ASP A 1 201 ? -0.020 15.114 -5.289 1.00 73.75 201 ASP A C 1
ATOM 1608 O O . ASP A 1 201 ? -0.435 13.974 -5.478 1.00 73.75 201 ASP A O 1
ATOM 1612 N N . LYS A 1 202 ? -0.847 16.116 -4.979 1.00 68.62 202 LYS A N 1
ATOM 1613 C CA . LYS A 1 202 ? -2.300 15.942 -4.887 1.00 68.62 202 LYS A CA 1
ATOM 1614 C C . LYS A 1 202 ? -2.959 15.718 -6.250 1.00 68.62 202 LYS A C 1
ATOM 1616 O O . LYS A 1 202 ? -4.185 15.699 -6.298 1.00 68.62 202 LYS A O 1
ATOM 1621 N N . GLY A 1 203 ? -2.203 15.636 -7.347 1.00 78.00 203 GLY A N 1
ATOM 1622 C CA . GLY A 1 203 ? -2.722 15.287 -8.666 1.00 78.00 203 GLY A CA 1
ATOM 1623 C C . GLY A 1 203 ? -2.974 13.787 -8.773 1.00 78.00 203 GLY A C 1
ATOM 1624 O O . GLY A 1 203 ? -4.065 13.382 -9.185 1.00 78.00 203 GLY A O 1
ATOM 1625 N N . SER A 1 204 ? -2.010 12.987 -8.307 1.00 87.38 204 SER A N 1
ATOM 1626 C CA . SER A 1 204 ? -2.043 11.526 -8.387 1.00 87.38 204 SER A CA 1
ATOM 1627 C C . SER A 1 204 ? -3.199 10.901 -7.587 1.00 87.38 204 SER A C 1
ATOM 1629 O O . SER A 1 204 ? -3.433 11.266 -6.426 1.00 87.38 204 SER A O 1
ATOM 1631 N N . PRO A 1 205 ? -3.924 9.920 -8.165 1.00 90.50 205 PRO A N 1
ATOM 1632 C CA . PRO A 1 205 ? -4.972 9.198 -7.454 1.00 90.50 205 PRO A CA 1
ATOM 1633 C C . PRO A 1 205 ? -4.449 8.413 -6.242 1.00 90.50 205 PRO A C 1
ATOM 1635 O O . PRO A 1 205 ? -5.145 8.317 -5.231 1.00 90.50 205 PRO A O 1
ATOM 1638 N N . LEU A 1 206 ? -3.216 7.903 -6.311 1.00 94.38 206 LEU A N 1
ATOM 1639 C CA . LEU A 1 206 ? -2.608 7.113 -5.238 1.00 94.38 206 LEU A CA 1
ATOM 1640 C C . LEU A 1 206 ? -2.322 7.982 -4.008 1.00 94.38 206 LEU A C 1
ATOM 1642 O O . LEU A 1 206 ? -2.709 7.647 -2.890 1.00 94.38 206 LEU A O 1
ATOM 1646 N N . ASN A 1 207 ? -1.719 9.150 -4.233 1.00 94.31 207 ASN A N 1
ATOM 1647 C CA . ASN A 1 207 ? -1.408 10.120 -3.187 1.00 94.31 207 ASN A CA 1
ATOM 1648 C C . ASN A 1 207 ? -2.688 10.650 -2.519 1.00 94.31 207 ASN A C 1
ATOM 1650 O O . ASN A 1 207 ? -2.756 10.729 -1.294 1.00 94.31 207 ASN A O 1
ATOM 1654 N N . LYS A 1 208 ? -3.748 10.932 -3.297 1.00 93.31 208 LYS A N 1
ATOM 1655 C CA . LYS A 1 208 ? -5.068 11.312 -2.752 1.00 93.31 208 LYS A CA 1
ATOM 1656 C C . LYS A 1 208 ? -5.667 10.233 -1.850 1.00 93.31 208 LYS A C 1
ATOM 1658 O O . LYS A 1 208 ? -6.297 10.571 -0.846 1.00 93.31 208 LYS A O 1
ATOM 1663 N N . ALA A 1 209 ? -5.511 8.960 -2.212 1.00 95.06 209 ALA A N 1
ATOM 1664 C CA . ALA A 1 209 ? -6.029 7.853 -1.419 1.00 95.06 209 ALA A CA 1
ATOM 1665 C C . ALA A 1 209 ? -5.316 7.761 -0.064 1.00 95.06 209 ALA A C 1
ATOM 1667 O O . ALA A 1 209 ? -5.983 7.771 0.967 1.00 95.06 209 ALA A O 1
ATOM 1668 N N . ILE A 1 210 ? -3.981 7.796 -0.061 1.00 97.00 210 ILE A N 1
ATOM 1669 C CA . ILE A 1 210 ? -3.176 7.795 1.170 1.00 97.00 210 ILE A CA 1
ATOM 1670 C C . ILE A 1 210 ? -3.478 9.018 2.038 1.00 97.00 210 ILE A C 1
ATOM 1672 O O . ILE A 1 210 ? -3.768 8.867 3.218 1.00 97.00 210 ILE A O 1
ATOM 1676 N N . MET A 1 211 ? -3.521 10.221 1.453 1.00 95.44 211 MET A N 1
ATOM 1677 C CA . MET A 1 211 ? -3.931 11.440 2.164 1.00 95.44 211 MET A CA 1
ATOM 1678 C C . MET A 1 211 ? -5.273 11.291 2.878 1.00 95.44 211 MET A C 1
ATOM 1680 O O . MET A 1 211 ? -5.487 11.837 3.960 1.00 95.44 211 MET A O 1
ATOM 1684 N N . SER A 1 212 ? -6.211 10.611 2.225 1.00 94.94 212 SER A N 1
ATOM 1685 C CA . SER A 1 212 ? -7.540 10.411 2.775 1.00 94.94 212 SER A CA 1
ATOM 1686 C C . SER A 1 212 ? -7.506 9.385 3.913 1.00 94.94 212 SER A C 1
ATOM 1688 O O . S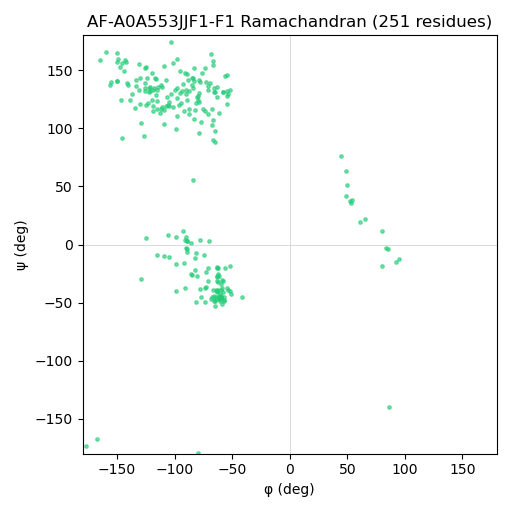ER A 1 212 ? -8.211 9.586 4.902 1.00 94.94 212 SER A O 1
ATOM 1690 N N . CYS A 1 213 ? -6.685 8.331 3.809 1.00 96.44 213 CYS A N 1
ATOM 1691 C CA . CYS A 1 213 ? -6.485 7.369 4.894 1.00 96.44 213 CYS A CA 1
ATOM 1692 C C . CYS A 1 213 ? -5.835 8.039 6.116 1.00 96.44 213 CYS A C 1
ATOM 1694 O O . CYS A 1 213 ? -6.380 7.911 7.211 1.00 96.44 213 CYS A O 1
ATOM 1696 N N . ASP A 1 214 ? -4.774 8.830 5.926 1.00 96.19 214 ASP A N 1
ATOM 1697 C CA . ASP A 1 214 ? -4.106 9.576 7.006 1.00 96.19 214 ASP A CA 1
ATOM 1698 C C . ASP A 1 214 ? -5.087 10.508 7.73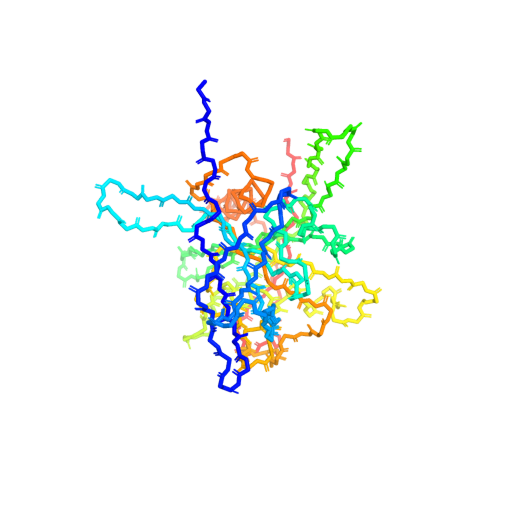9 1.00 96.19 214 ASP A C 1
ATOM 1700 O O . ASP A 1 214 ? -5.214 10.474 8.972 1.00 96.19 214 ASP A O 1
ATOM 1704 N N . ALA A 1 215 ? -5.862 11.297 6.984 1.00 95.06 215 ALA A N 1
ATOM 1705 C CA . ALA A 1 215 ? -6.877 12.185 7.545 1.00 95.06 215 ALA A CA 1
ATOM 1706 C C . ALA A 1 215 ? -7.958 11.427 8.333 1.00 95.06 215 ALA A C 1
ATOM 1708 O O . ALA A 1 215 ? -8.362 11.880 9.413 1.00 95.06 215 ALA A O 1
ATOM 1709 N N . ASP A 1 216 ? -8.431 10.288 7.823 1.00 94.81 216 ASP A N 1
ATOM 1710 C CA . ASP A 1 216 ? -9.435 9.470 8.503 1.00 94.81 216 ASP A CA 1
ATOM 1711 C C . ASP A 1 216 ? -8.867 8.836 9.782 1.00 94.81 216 ASP A C 1
ATOM 1713 O O . ASP A 1 216 ? -9.495 8.950 10.841 1.00 94.81 216 ASP A O 1
ATOM 1717 N N . SER A 1 217 ? -7.654 8.277 9.739 1.00 95.25 217 SER A N 1
ATOM 1718 C CA . SER A 1 217 ? -6.985 7.699 10.912 1.00 95.25 217 SER A CA 1
ATOM 1719 C C . SER A 1 217 ? -6.787 8.753 12.007 1.00 95.25 217 SER A C 1
ATOM 1721 O O . SER A 1 217 ? -7.159 8.540 13.166 1.00 95.25 217 SER A O 1
ATOM 1723 N N . ASN A 1 218 ? -6.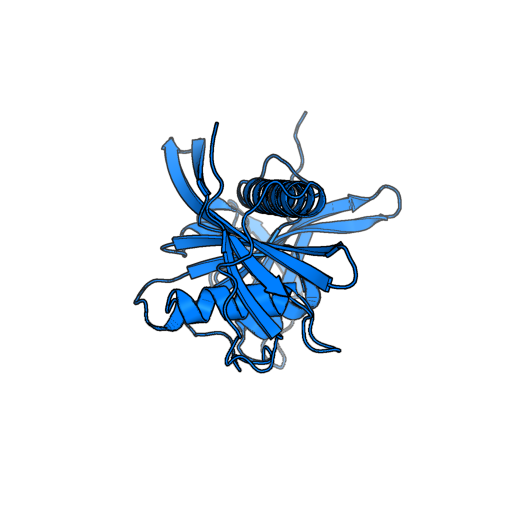312 9.948 11.640 1.00 95.88 218 ASN A N 1
ATOM 1724 C CA . ASN A 1 218 ? -6.146 11.073 12.563 1.00 95.88 218 ASN A CA 1
ATOM 1725 C C . ASN A 1 218 ? -7.479 11.553 13.160 1.00 95.88 218 ASN A C 1
ATOM 1727 O O . ASN A 1 218 ? -7.569 11.869 14.356 1.00 95.88 218 ASN A O 1
ATOM 1731 N N . LYS A 1 219 ? -8.548 11.591 12.356 1.00 94.75 219 LYS A N 1
ATOM 1732 C CA . LYS A 1 219 ? -9.896 11.944 12.823 1.00 94.75 219 LYS A CA 1
ATOM 1733 C C . LYS A 1 219 ? -10.417 10.927 13.839 1.00 94.75 219 LYS A C 1
ATOM 1735 O O . LYS A 1 219 ? -10.947 11.342 14.874 1.00 94.75 219 LYS A O 1
ATOM 1740 N N . LEU A 1 220 ? -10.259 9.631 13.575 1.00 94.44 220 LEU A N 1
ATOM 1741 C CA . LEU A 1 220 ? -10.705 8.560 14.468 1.00 94.44 220 LEU A CA 1
ATOM 1742 C C . LEU A 1 220 ? -9.917 8.577 15.788 1.00 94.44 220 LEU A C 1
ATOM 1744 O O . LEU A 1 220 ? -10.531 8.583 16.857 1.00 94.44 220 LEU A O 1
ATOM 1748 N N . LEU A 1 221 ? -8.589 8.736 15.745 1.00 95.50 221 LEU A N 1
ATOM 1749 C CA . LEU A 1 221 ? -7.759 8.915 16.946 1.00 95.50 221 LEU A CA 1
ATOM 1750 C C . LEU A 1 221 ? -8.196 10.125 17.782 1.00 95.50 221 LEU A C 1
ATOM 1752 O O . LEU A 1 221 ? -8.259 10.059 19.012 1.00 95.50 221 LEU A O 1
ATOM 1756 N N . LYS A 1 222 ? -8.547 11.243 17.135 1.00 95.25 222 LYS A N 1
ATOM 1757 C CA . LYS A 1 222 ? -9.087 12.423 17.826 1.00 95.25 222 LYS A CA 1
ATOM 1758 C C . LYS A 1 222 ? -10.436 12.133 18.486 1.00 95.25 222 LYS A C 1
ATOM 1760 O O . LYS A 1 222 ? -10.686 12.630 19.581 1.00 95.25 222 LYS A O 1
ATOM 1765 N N . GLN A 1 223 ? -11.310 11.355 17.849 1.00 93.31 223 GLN A N 1
ATOM 1766 C CA . GLN A 1 223 ? -12.592 10.964 18.442 1.00 93.31 223 GLN A CA 1
ATOM 1767 C C . GLN A 1 223 ? -12.407 10.049 19.658 1.00 93.31 223 GLN A C 1
ATOM 1769 O O . GLN A 1 223 ? -13.094 10.260 20.658 1.00 93.31 223 GLN A O 1
ATOM 1774 N N . ILE A 1 224 ? -11.452 9.113 19.612 1.00 93.12 224 ILE A N 1
ATOM 1775 C CA . ILE A 1 224 ? -11.075 8.284 20.769 1.00 93.12 224 ILE A CA 1
ATOM 1776 C C . ILE A 1 224 ? -10.568 9.167 21.911 1.00 93.12 224 ILE A C 1
ATOM 1778 O O . ILE A 1 224 ? -11.067 9.074 23.028 1.00 93.12 224 ILE A O 1
ATOM 1782 N N . ALA A 1 225 ? -9.649 10.093 21.622 1.00 94.25 225 ALA A N 1
ATOM 1783 C CA . ALA A 1 225 ? -9.082 10.988 22.632 1.00 94.25 225 ALA A CA 1
ATOM 1784 C C . ALA A 1 225 ? -10.133 11.890 23.306 1.00 94.25 225 ALA A C 1
ATOM 1786 O O . ALA A 1 225 ? -9.956 12.300 24.448 1.00 94.25 225 ALA A O 1
ATOM 1787 N N . LEU A 1 226 ? -11.227 12.201 22.604 1.00 94.06 226 LEU A N 1
ATOM 1788 C CA . LEU A 1 226 ? -12.350 12.983 23.125 1.00 94.06 226 LEU A CA 1
ATOM 1789 C C . LEU A 1 226 ? -13.431 12.125 23.808 1.00 94.06 226 LEU A C 1
ATOM 1791 O O . LEU A 1 226 ? -14.473 12.670 24.168 1.00 94.06 226 LEU A O 1
ATOM 1795 N N . GLY A 1 227 ? -13.241 10.806 23.929 1.00 90.56 227 GLY A N 1
ATOM 1796 C CA . GLY A 1 227 ? -14.238 9.887 24.492 1.00 90.56 227 GLY A CA 1
ATOM 1797 C C . GLY A 1 227 ? -15.518 9.777 23.657 1.00 90.56 227 GLY A C 1
ATOM 1798 O O . GLY A 1 227 ? -16.573 9.433 24.178 1.00 90.56 227 GLY A O 1
ATOM 1799 N N . LYS A 1 228 ? -15.455 10.112 22.361 1.00 88.50 228 LYS A N 1
ATOM 1800 C CA . LYS A 1 228 ? -16.616 10.120 21.448 1.00 88.50 228 LYS A CA 1
ATOM 1801 C C . LYS A 1 228 ? -16.849 8.784 20.745 1.00 88.50 228 LYS A C 1
ATOM 1803 O O . LYS A 1 228 ? -17.802 8.662 19.980 1.00 88.50 228 LYS A O 1
ATOM 1808 N N . MET A 1 229 ? -15.964 7.817 20.958 1.00 85.69 229 MET A N 1
ATOM 1809 C CA . MET A 1 229 ? -16.037 6.483 20.374 1.00 85.69 229 MET A CA 1
ATOM 1810 C C . MET A 1 229 ? -16.315 5.470 21.469 1.00 85.69 229 MET A C 1
ATOM 1812 O O . MET A 1 229 ? -15.716 5.546 22.542 1.00 85.69 229 MET A O 1
ATOM 1816 N N . ASN A 1 230 ? -17.209 4.525 21.184 1.00 80.75 230 ASN A N 1
ATOM 1817 C CA . ASN A 1 230 ? -17.380 3.380 22.054 1.00 80.75 230 ASN A CA 1
ATOM 1818 C C . ASN A 1 230 ? -16.303 2.344 21.718 1.00 80.75 230 ASN A C 1
ATOM 1820 O O . ASN A 1 230 ? -16.278 1.832 20.604 1.00 80.75 230 ASN A O 1
ATOM 1824 N N . LEU A 1 231 ? -15.411 2.081 22.670 1.00 84.88 231 LEU A N 1
ATOM 1825 C CA . LEU A 1 231 ? -14.333 1.100 22.542 1.00 84.88 231 LEU A CA 1
ATOM 1826 C C . LEU A 1 231 ? -14.606 -0.177 23.348 1.00 84.88 231 LEU A C 1
ATOM 1828 O O . LEU A 1 231 ? -13.730 -1.029 23.440 1.00 84.88 231 LEU A O 1
ATOM 1832 N N . THR A 1 232 ? -15.806 -0.335 23.921 1.00 77.38 232 THR A N 1
ATOM 1833 C CA . THR A 1 232 ? -16.179 -1.559 24.657 1.00 77.38 232 THR A CA 1
ATOM 1834 C C . THR A 1 232 ? -16.191 -2.805 23.782 1.00 77.38 232 THR A C 1
ATOM 1836 O O . THR A 1 232 ? -16.136 -3.909 24.308 1.00 77.38 232 THR A O 1
ATOM 1839 N N . ASP A 1 233 ? -16.262 -2.622 22.464 1.00 77.75 233 ASP A N 1
ATOM 1840 C CA . ASP A 1 233 ? -16.346 -3.708 21.490 1.00 77.75 233 ASP A CA 1
ATOM 1841 C C . ASP A 1 233 ? -14.957 -4.157 20.999 1.00 77.75 233 ASP A C 1
ATOM 1843 O O . ASP A 1 233 ? -14.862 -5.015 20.123 1.00 77.75 233 ASP A O 1
ATOM 1847 N N . LEU A 1 234 ? -13.869 -3.587 21.544 1.00 87.81 234 LEU A N 1
ATOM 1848 C CA . LEU A 1 234 ? -12.527 -4.118 21.319 1.00 87.81 234 LEU A CA 1
ATOM 1849 C C . LEU A 1 234 ? -12.412 -5.482 21.999 1.00 87.81 234 LEU A C 1
ATOM 1851 O O . LEU A 1 234 ? -12.498 -5.595 23.221 1.00 87.81 234 LEU A O 1
ATOM 1855 N N . SER A 1 235 ? -12.199 -6.518 21.197 1.00 89.69 235 SER A N 1
ATOM 1856 C CA . SER A 1 235 ? -11.970 -7.873 21.687 1.00 89.69 235 SER A CA 1
ATOM 1857 C C . SER A 1 235 ? -10.487 -8.111 21.931 1.00 89.69 235 SER A C 1
ATOM 1859 O O . SER A 1 235 ? -9.644 -7.612 21.177 1.00 89.69 235 SER A O 1
ATOM 1861 N N . GLU A 1 236 ? -10.171 -8.929 22.935 1.00 88.94 236 GLU A N 1
ATOM 1862 C CA . GLU A 1 236 ? -8.840 -9.523 23.060 1.00 88.94 236 GLU A CA 1
ATOM 1863 C C . GLU A 1 236 ? -8.454 -10.205 21.748 1.00 88.94 236 GLU A C 1
ATOM 1865 O O . GLU A 1 236 ? -9.251 -10.919 21.129 1.00 88.94 236 GLU A O 1
ATOM 1870 N N . SER A 1 237 ? -7.237 -9.933 21.295 1.00 85.44 237 SER A N 1
ATOM 1871 C CA . SER A 1 237 ? -6.735 -10.508 20.062 1.00 85.44 237 SER A CA 1
ATOM 1872 C C . SER A 1 237 ? -6.067 -11.851 20.320 1.00 85.44 237 SER A C 1
ATOM 1874 O O . SER A 1 237 ? -5.331 -12.021 21.285 1.00 85.44 237 SER A O 1
ATOM 1876 N N . SER A 1 238 ? -6.264 -12.797 19.402 1.00 82.81 238 SER A N 1
ATOM 1877 C CA . SER A 1 238 ? -5.434 -14.009 19.328 1.00 82.81 238 SER A CA 1
ATOM 1878 C C . SER A 1 238 ? -4.103 -13.769 18.598 1.00 82.81 238 SER A C 1
ATOM 1880 O O . SER A 1 238 ? -3.250 -14.654 18.557 1.00 82.81 238 SER A O 1
ATOM 1882 N N . SER A 1 239 ? -3.920 -12.582 18.011 1.00 87.06 239 SER A N 1
ATOM 1883 C CA . SER A 1 239 ? -2.684 -12.172 17.351 1.00 87.06 239 SER A CA 1
ATOM 1884 C C . SER A 1 239 ? -1.566 -11.967 18.367 1.00 87.06 239 SER A C 1
ATOM 1886 O O . SER A 1 239 ? -1.754 -11.321 19.391 1.00 87.06 239 SER A O 1
ATOM 1888 N N . SER A 1 240 ? -0.355 -12.409 18.035 1.00 88.94 240 SER A N 1
ATOM 1889 C CA . SER A 1 240 ? 0.847 -12.094 18.814 1.00 88.94 240 SER A CA 1
ATOM 1890 C C . SER A 1 240 ? 1.390 -10.678 18.555 1.00 88.94 240 SER A C 1
ATOM 1892 O O . SER A 1 240 ? 2.476 -10.343 19.027 1.00 88.94 240 SER A O 1
ATOM 1894 N N . LEU A 1 241 ? 0.704 -9.874 17.736 1.00 92.69 241 LEU A N 1
ATOM 1895 C CA . LEU A 1 241 ? 1.171 -8.558 17.285 1.00 92.69 241 LEU A CA 1
ATOM 1896 C C . LEU A 1 241 ? 0.582 -7.379 18.073 1.00 92.69 241 LEU A C 1
ATOM 1898 O O . LEU A 1 241 ? 1.096 -6.275 17.938 1.00 92.69 241 LEU A O 1
ATOM 1902 N N . TYR A 1 242 ? -0.506 -7.572 18.818 1.00 94.31 242 TYR A N 1
ATOM 1903 C CA . TYR A 1 242 ? -1.228 -6.515 19.537 1.00 94.31 242 TYR A CA 1
ATOM 1904 C C . TYR A 1 242 ? -2.175 -7.130 20.571 1.00 94.31 242 TYR A C 1
ATOM 1906 O O . TYR A 1 242 ? -2.571 -8.286 20.434 1.00 94.31 242 TYR A O 1
ATOM 1914 N N . GLU A 1 243 ? -2.567 -6.360 21.585 1.00 93.31 243 GLU A N 1
ATOM 1915 C CA . GLU A 1 243 ? -3.343 -6.877 22.721 1.00 93.31 243 GLU A CA 1
ATOM 1916 C C . GLU A 1 243 ? -4.840 -7.000 22.418 1.00 93.31 243 GLU A C 1
ATOM 1918 O O . GLU A 1 243 ? -5.456 -8.041 22.650 1.00 93.31 243 GLU A O 1
ATOM 1923 N N . GLN A 1 244 ? -5.446 -5.941 21.882 1.00 94.12 244 GLN A N 1
ATOM 1924 C CA . GLN A 1 244 ? -6.866 -5.918 21.534 1.00 94.12 244 GLN A CA 1
ATOM 1925 C C . GLN A 1 244 ? -7.050 -5.395 20.120 1.00 94.12 244 GLN A C 1
ATOM 1927 O O . GLN A 1 244 ? -6.213 -4.651 19.607 1.00 94.12 244 GLN A O 1
ATOM 1932 N N . SER A 1 245 ? -8.159 -5.765 19.486 1.00 94.75 245 SER A N 1
ATOM 1933 C CA . SER A 1 245 ? -8.544 -5.184 18.204 1.00 94.75 245 SER A CA 1
ATOM 1934 C C . SER A 1 245 ? -10.042 -5.135 17.986 1.00 94.75 245 SER A C 1
ATOM 1936 O O . SER A 1 245 ? -10.822 -5.796 18.668 1.00 94.75 245 SER A O 1
ATOM 1938 N N . GLY A 1 246 ? -10.427 -4.342 16.997 1.00 92.94 246 GLY A N 1
ATOM 1939 C CA . GLY A 1 246 ? -11.786 -4.258 16.510 1.00 92.94 246 GLY A CA 1
ATOM 1940 C C . GLY A 1 246 ? -11.852 -3.510 15.188 1.00 92.94 246 GLY A C 1
ATOM 1941 O O . GLY A 1 246 ? -10.839 -3.244 14.532 1.00 92.94 246 GLY A O 1
ATOM 1942 N N . ILE A 1 247 ? -13.075 -3.160 14.809 1.00 92.19 247 ILE A N 1
ATOM 1943 C CA . ILE A 1 247 ? -13.373 -2.418 13.590 1.00 92.19 247 ILE A CA 1
ATOM 1944 C C . ILE A 1 247 ? -14.119 -1.142 13.968 1.00 92.19 247 ILE A C 1
ATOM 1946 O O . ILE A 1 247 ? -15.064 -1.170 14.754 1.00 92.19 247 ILE A O 1
ATOM 1950 N N . LEU A 1 248 ? -13.720 -0.023 13.372 1.00 88.31 248 LEU A N 1
ATOM 1951 C CA . LEU A 1 248 ? -14.394 1.259 13.511 1.00 88.31 248 LEU A CA 1
ATOM 1952 C C . LEU A 1 248 ? -15.017 1.643 12.176 1.00 88.31 248 LEU A C 1
ATOM 1954 O O . LEU A 1 248 ? -14.333 1.949 11.200 1.00 88.31 248 LEU A O 1
ATOM 1958 N N . CYS A 1 249 ? -16.345 1.660 12.144 1.00 80.88 249 CYS A N 1
ATOM 1959 C CA . CYS A 1 249 ? -17.081 2.230 11.028 1.00 80.88 249 CYS A CA 1
ATOM 1960 C C . CYS A 1 249 ? -17.079 3.756 11.174 1.00 80.88 249 CYS A C 1
ATOM 1962 O O . CYS A 1 249 ? -17.577 4.264 12.18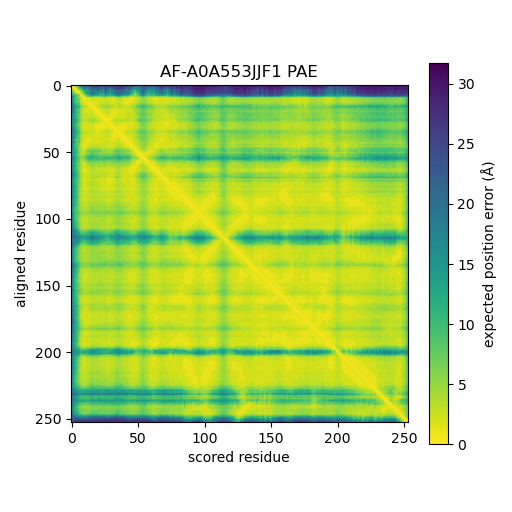6 1.00 80.88 249 CYS A O 1
ATOM 1964 N N . PRO A 1 250 ? -16.576 4.515 10.188 1.00 63.19 250 PRO A N 1
ATOM 1965 C CA . PRO A 1 250 ? -16.697 5.961 10.229 1.00 63.19 250 PRO A CA 1
ATOM 1966 C C . PRO A 1 250 ? -18.190 6.323 10.223 1.00 63.19 250 PRO A C 1
ATOM 1968 O O . PRO A 1 250 ? -18.896 6.065 9.250 1.00 63.19 250 PRO A O 1
ATOM 1971 N N . LYS A 1 251 ? -18.704 6.894 11.320 1.00 61.88 251 LYS A N 1
ATOM 1972 C CA . LYS A 1 251 ? -20.046 7.490 11.318 1.00 61.88 251 LYS A CA 1
ATOM 1973 C C . LYS A 1 251 ? -19.969 8.796 10.536 1.00 61.88 251 LYS A C 1
ATOM 1975 O O . LYS A 1 251 ? -19.265 9.723 10.947 1.00 61.88 251 LYS A O 1
ATOM 1980 N N . TYR A 1 252 ? -20.665 8.858 9.408 1.00 53.34 252 TYR A N 1
ATOM 1981 C CA . TYR A 1 252 ? -20.840 10.101 8.669 1.00 53.34 252 TYR A CA 1
ATOM 1982 C C . TYR A 1 252 ? -22.073 10.811 9.228 1.00 53.34 252 TYR A C 1
ATOM 1984 O O . TYR A 1 252 ? -23.173 10.263 9.183 1.00 53.34 252 TYR A O 1
ATOM 1992 N N . ASN A 1 253 ? -21.844 11.994 9.799 1.00 40.94 253 ASN A N 1
ATOM 1993 C CA . ASN A 1 253 ? -22.870 13.024 9.927 1.00 40.94 253 ASN A CA 1
ATOM 1994 C C . ASN A 1 253 ? -22.838 13.871 8.659 1.00 40.94 253 ASN A C 1
ATOM 1996 O O . ASN A 1 253 ? -21.700 14.150 8.208 1.00 40.94 253 ASN A O 1
#

Radius of gyration: 19.7 Å; Cα contacts (8 Å, |Δi|>4): 518; chains: 1; bounding box: 49×42×57 Å

Solvent-accessible surface area (backbone atoms only — not comparable to full-atom values): 14155 Å² total; per-residue (Å²): 131,86,80,79,80,43,82,69,43,75,50,75,38,65,52,94,90,62,57,79,65,48,74,48,76,56,95,52,31,50,45,38,18,28,88,85,68,48,80,57,63,40,81,37,35,28,44,16,38,38,48,67,43,100,84,65,53,76,42,76,37,32,34,39,61,39,48,43,92,58,30,48,69,43,66,65,66,48,50,63,74,34,78,42,37,36,26,43,33,48,44,73,49,75,50,98,88,43,40,39,34,24,26,15,32,30,42,51,45,79,44,79,80,46,104,88,39,72,46,77,48,79,44,80,47,64,19,39,35,37,28,52,61,35,90,93,60,58,63,50,60,51,38,51,46,53,51,41,59,77,69,41,50,76,76,46,99,52,35,32,35,42,32,26,70,68,60,72,91,47,40,69,35,32,60,66,53,74,38,69,43,89,96,69,42,55,53,47,92,48,48,36,64,24,41,17,28,56,90,42,61,80,81,43,69,60,13,46,43,31,34,49,16,48,52,49,18,52,50,51,54,51,33,50,72,68,66,73,51,88,66,85,73,48,38,78,42,91,53,92,54,31,53,30,32,42,72,45,69,81,81,82,129

Nearest PDB structures (foldseek):
  8u72-assembly1_I  TM=3.868E-01  e=3.566E-03  Thermoflavifilum thermophilum
  8u72-assembly1_C  TM=3.800E-01  e=2.724E-02  Thermoflavifilum thermophilum
  1jva-assembly1_A  TM=2.455E-01  e=1.659E-01  Saccharomyces cerevisiae
  1jva-assembly2_B  TM=2.037E-01  e=1.659E-01  Saccharomyces cerevisiae
  1i3s-assembly2_B  TM=3.357E-01  e=5.201E+00  Autographa californica nucleopolyhedrovirus

Organism: Shewanella hanedai (NCBI:txid25)

pLDDT: mean 90.05, std 12.28, range [25.05, 98.62]